Protein AF-A0A7C1BIR5-F1 (afdb_monomer)

Mean predicted aligned error: 20.16 Å

Radius of gyration: 39.96 Å; Cα contacts (8 Å, |Δi|>4): 162; chains: 1; bounding box: 105×39×83 Å

Sequence (289 aa):
MHGIYLLLKMGIRQTKSRKIAKTKAGTKIARSASYLYPHLQDIDREVMCEMGEDMDIGSVCEEVCGDIENIAEEAEQYLEIERKIKEMQALLEKKKSLEKKLKEQEKKTLEEIKERYGLTKEEVERAAQLKMSADDLDIKGKLLAIVEECGAAVTEEYKEVFFKYAEDIHIVHKFEQIPIETLKSIISIETVKQYIMKKEESEKREEIEKTKQHMRTGRLSDKTKYALTYIMRESPSDKEYMRHIKQRFNIATSEANRIRWYLMHKQYVERVQGKLTITKRGIARLSEE

Structure (mmCIF, N/CA/C/O backbone):
data_AF-A0A7C1BIR5-F1
#
_entry.id   AF-A0A7C1BIR5-F1
#
loop_
_atom_site.group_PDB
_atom_site.id
_atom_site.type_symbol
_atom_site.label_atom_id
_atom_site.label_alt_id
_atom_site.label_comp_id
_atom_site.label_asym_id
_atom_site.label_entity_id
_atom_site.label_seq_id
_atom_site.pdbx_PDB_ins_code
_atom_site.Cartn_x
_atom_site.Cartn_y
_atom_site.Cartn_z
_atom_site.occupancy
_atom_site.B_iso_or_equiv
_atom_site.auth_seq_id
_atom_site.auth_comp_id
_atom_site.auth_asym_id
_atom_site.auth_atom_id
_atom_site.pdbx_PDB_model_num
ATOM 1 N N . MET A 1 1 ? 66.261 -16.724 -11.807 1.00 42.62 1 MET A N 1
ATOM 2 C CA . MET A 1 1 ? 66.305 -15.310 -11.350 1.00 42.62 1 MET A CA 1
ATOM 3 C C . MET A 1 1 ? 67.541 -14.502 -11.796 1.00 42.62 1 MET A C 1
ATOM 5 O O . MET A 1 1 ? 67.603 -13.322 -11.488 1.00 42.62 1 MET A O 1
ATOM 9 N N . HIS A 1 2 ? 68.482 -15.040 -12.588 1.00 37.34 2 HIS A N 1
ATOM 10 C CA . HIS A 1 2 ? 69.640 -14.268 -13.088 1.00 37.34 2 HIS A CA 1
ATOM 11 C C . HIS A 1 2 ? 69.344 -13.376 -14.321 1.00 37.34 2 HIS A C 1
ATOM 13 O O . HIS A 1 2 ? 69.950 -12.317 -14.485 1.00 37.34 2 HIS A O 1
ATOM 19 N N . GLY A 1 3 ? 68.373 -13.746 -15.168 1.00 34.66 3 GLY A N 1
ATOM 20 C CA . GLY A 1 3 ? 68.020 -12.984 -16.382 1.00 34.66 3 GLY A CA 1
ATOM 21 C C . GLY A 1 3 ? 67.314 -11.648 -16.112 1.00 34.66 3 GLY A C 1
ATOM 22 O O . GLY A 1 3 ? 67.524 -10.673 -16.832 1.00 34.66 3 GLY A O 1
ATOM 23 N N . ILE A 1 4 ? 66.547 -11.567 -15.020 1.00 40.47 4 ILE A N 1
ATOM 24 C CA . ILE A 1 4 ? 65.792 -10.367 -14.623 1.00 40.47 4 ILE A CA 1
ATOM 25 C C . ILE A 1 4 ? 66.749 -9.230 -14.218 1.00 40.47 4 ILE A C 1
ATOM 27 O O . ILE A 1 4 ? 66.545 -8.079 -14.604 1.00 40.47 4 ILE A O 1
ATOM 31 N N . TYR A 1 5 ? 67.847 -9.550 -13.524 1.00 38.97 5 TYR A N 1
ATOM 32 C CA . TYR A 1 5 ? 68.859 -8.573 -13.110 1.00 38.97 5 TYR A CA 1
ATOM 33 C C . TYR A 1 5 ? 69.675 -8.032 -14.298 1.00 38.97 5 TYR A C 1
ATOM 35 O O . TYR A 1 5 ? 69.946 -6.831 -14.373 1.00 38.97 5 TYR A O 1
ATOM 43 N N . LEU A 1 6 ? 70.008 -8.886 -15.277 1.00 39.81 6 LEU A N 1
ATOM 44 C CA . LEU A 1 6 ? 70.661 -8.476 -16.528 1.00 39.81 6 LEU A CA 1
ATOM 45 C C . LEU A 1 6 ? 69.745 -7.593 -17.387 1.00 39.81 6 LEU A C 1
ATOM 47 O O . LEU A 1 6 ? 70.202 -6.567 -17.890 1.00 39.81 6 LEU A O 1
ATOM 51 N N . LEU A 1 7 ? 68.450 -7.914 -17.481 1.00 43.44 7 LEU A N 1
ATOM 52 C CA . LEU A 1 7 ? 67.463 -7.108 -18.208 1.00 43.44 7 LEU A CA 1
ATOM 53 C C . LEU A 1 7 ? 67.171 -5.763 -17.525 1.00 43.44 7 LEU A C 1
ATOM 55 O O . LEU A 1 7 ? 67.012 -4.762 -18.221 1.00 43.44 7 LEU A O 1
ATOM 59 N N . LEU A 1 8 ? 67.199 -5.683 -16.191 1.00 43.34 8 LEU A N 1
ATOM 60 C CA . LEU A 1 8 ? 67.112 -4.414 -15.453 1.00 43.34 8 LEU A CA 1
ATOM 61 C C . LEU A 1 8 ? 68.396 -3.572 -15.586 1.00 43.34 8 LEU A C 1
ATOM 63 O O . LEU A 1 8 ? 68.307 -2.374 -15.867 1.00 43.34 8 LEU A O 1
ATOM 67 N N . LYS A 1 9 ? 69.598 -4.170 -15.503 1.00 37.69 9 LYS A N 1
ATOM 68 C CA . LYS A 1 9 ? 70.874 -3.465 -15.779 1.00 37.69 9 LYS A CA 1
ATOM 69 C C . LYS A 1 9 ? 70.978 -2.994 -17.234 1.00 37.69 9 LYS A C 1
ATOM 71 O O . LYS A 1 9 ? 71.507 -1.908 -17.491 1.00 37.69 9 LYS A O 1
ATOM 76 N N . MET A 1 10 ? 70.463 -3.771 -18.188 1.00 39.50 10 MET A N 1
ATOM 77 C CA . MET A 1 10 ? 70.397 -3.390 -19.602 1.00 39.50 10 MET A CA 1
ATOM 78 C C . MET A 1 10 ? 69.297 -2.358 -19.877 1.00 39.50 10 MET A C 1
ATOM 80 O O . MET A 1 10 ? 69.528 -1.436 -20.657 1.00 39.50 10 MET A O 1
ATOM 84 N N . GLY A 1 11 ? 68.156 -2.436 -19.189 1.00 40.09 11 GLY A N 1
ATOM 85 C CA . GLY A 1 11 ? 67.066 -1.461 -19.260 1.00 40.09 11 GLY A CA 1
ATOM 86 C C . GLY A 1 11 ? 67.456 -0.086 -18.712 1.00 40.09 11 GLY A C 1
ATOM 87 O O . GLY A 1 11 ? 67.091 0.936 -19.293 1.00 40.09 11 GLY A O 1
ATOM 88 N N . ILE A 1 12 ? 68.292 -0.041 -17.669 1.00 39.69 12 ILE A N 1
ATOM 89 C CA . ILE A 1 12 ? 68.861 1.211 -17.145 1.00 39.69 12 ILE A CA 1
ATOM 90 C C . ILE A 1 12 ? 69.955 1.760 -18.086 1.00 39.69 12 ILE A C 1
ATOM 92 O O . ILE A 1 12 ? 70.058 2.976 -18.262 1.00 39.69 12 ILE A O 1
ATOM 96 N N . ARG A 1 13 ? 70.724 0.899 -18.778 1.00 34.94 13 ARG A N 1
ATOM 97 C CA . ARG A 1 13 ? 71.722 1.328 -19.786 1.00 34.94 13 ARG A CA 1
ATOM 98 C C . ARG A 1 13 ? 71.136 1.687 -21.161 1.00 34.94 13 ARG A C 1
ATOM 100 O O . ARG A 1 13 ? 71.793 2.411 -21.908 1.00 34.94 13 ARG A O 1
ATOM 107 N N . GLN A 1 14 ? 69.916 1.264 -21.501 1.00 36.38 14 GLN A N 1
ATOM 108 C CA . GLN A 1 14 ? 69.258 1.562 -22.785 1.00 36.38 14 GLN A CA 1
ATOM 109 C C . GLN A 1 14 ? 68.172 2.652 -22.721 1.00 36.38 14 GLN A C 1
ATOM 111 O O . GLN A 1 14 ? 67.248 2.693 -23.535 1.00 36.38 14 GLN A O 1
ATOM 116 N N . THR A 1 15 ? 68.352 3.676 -21.889 1.00 38.84 15 THR A N 1
ATOM 117 C CA . THR A 1 15 ? 67.622 4.956 -22.027 1.00 38.84 15 THR A CA 1
ATOM 118 C C . THR A 1 15 ? 68.084 5.798 -23.235 1.00 38.84 15 THR A C 1
ATOM 120 O O . THR A 1 15 ? 68.011 7.026 -23.227 1.00 38.84 15 THR A O 1
ATOM 123 N N . LYS A 1 16 ? 68.510 5.155 -24.333 1.00 35.56 16 LYS A N 1
ATOM 124 C CA . LYS A 1 16 ? 68.786 5.808 -25.626 1.00 35.56 16 LYS A CA 1
ATOM 125 C C . LYS A 1 16 ? 67.802 5.477 -26.746 1.00 35.56 16 LYS A C 1
ATOM 127 O O . LYS A 1 16 ? 67.965 5.994 -27.846 1.00 35.56 16 LYS A O 1
ATOM 132 N N . SER A 1 17 ? 66.712 4.762 -26.471 1.00 37.94 17 SER A N 1
ATOM 133 C CA . SER A 1 17 ? 65.635 4.579 -27.453 1.00 37.94 17 SER A CA 1
ATOM 134 C C . SER A 1 17 ? 64.354 5.288 -27.019 1.00 37.94 17 SER A C 1
ATOM 136 O O . SER A 1 17 ? 63.386 4.676 -26.575 1.00 37.94 17 SER A O 1
ATOM 138 N N . ARG A 1 18 ? 64.320 6.614 -27.240 1.00 38.31 18 ARG A N 1
ATOM 139 C CA . ARG A 1 18 ? 63.159 7.529 -27.086 1.00 38.31 18 ARG A CA 1
ATOM 140 C C . ARG A 1 18 ? 61.868 7.092 -27.819 1.00 38.31 18 ARG A C 1
ATOM 142 O O . ARG A 1 18 ? 60.869 7.805 -27.755 1.00 38.31 18 ARG A O 1
ATOM 149 N N . LYS A 1 19 ? 61.864 5.953 -28.519 1.00 39.91 19 LYS A N 1
ATOM 150 C CA . LYS A 1 19 ? 60.717 5.429 -29.274 1.00 39.91 19 LYS A CA 1
ATOM 151 C C . LYS A 1 19 ? 59.822 4.469 -28.475 1.00 39.91 19 LYS A C 1
ATOM 153 O O . LYS A 1 19 ? 58.628 4.444 -28.746 1.00 39.91 19 LYS A O 1
ATOM 158 N N . ILE A 1 20 ? 60.332 3.753 -27.465 1.00 39.22 20 ILE A N 1
ATOM 159 C CA . ILE A 1 20 ? 59.529 2.752 -26.722 1.00 39.22 20 ILE A CA 1
ATOM 160 C C . ILE A 1 20 ? 58.663 3.412 -25.631 1.00 39.22 20 ILE A C 1
ATOM 162 O O . ILE A 1 20 ? 57.515 3.020 -25.424 1.00 39.22 20 ILE A O 1
ATOM 166 N N . ALA A 1 21 ? 59.143 4.506 -25.029 1.00 39.22 21 ALA A N 1
ATOM 167 C CA . ALA A 1 21 ? 58.448 5.249 -23.970 1.00 39.22 21 ALA A CA 1
ATOM 168 C C . ALA A 1 21 ? 57.129 5.935 -24.399 1.00 39.22 21 ALA A C 1
ATOM 170 O O . ALA A 1 21 ? 56.394 6.427 -23.548 1.00 39.22 21 ALA A O 1
ATOM 171 N N . LYS A 1 22 ? 56.811 5.981 -25.703 1.00 39.06 22 LYS A N 1
ATOM 172 C CA . LYS A 1 22 ? 55.572 6.588 -26.234 1.00 39.06 22 LYS A CA 1
ATOM 173 C C . LYS A 1 22 ? 54.462 5.579 -26.547 1.00 39.06 22 LYS A C 1
ATOM 175 O O . LYS A 1 22 ? 53.387 5.976 -26.987 1.00 39.06 22 LYS A O 1
ATOM 180 N N . THR A 1 23 ? 54.704 4.288 -26.337 1.00 42.62 23 THR A N 1
ATOM 181 C CA . THR A 1 23 ? 53.695 3.239 -26.537 1.00 42.62 23 THR A CA 1
ATOM 182 C C . THR A 1 23 ? 52.987 2.922 -25.220 1.00 42.62 23 THR A C 1
ATOM 184 O O . THR A 1 23 ? 53.613 2.967 -24.160 1.00 42.62 23 THR A O 1
ATOM 187 N N . LYS A 1 24 ? 51.692 2.567 -25.272 1.00 42.94 24 LYS A N 1
ATOM 188 C CA . LYS A 1 24 ? 50.919 2.134 -24.087 1.00 42.94 24 LYS A CA 1
ATOM 189 C C . LYS A 1 24 ? 51.618 0.997 -23.325 1.00 42.94 24 LYS A C 1
ATOM 191 O O . LYS A 1 24 ? 51.569 0.979 -22.100 1.00 42.94 24 LYS A O 1
ATOM 196 N N . ALA A 1 25 ? 52.309 0.104 -24.038 1.00 39.72 25 ALA A N 1
ATOM 197 C CA . ALA A 1 25 ? 53.106 -0.980 -23.465 1.00 39.72 25 ALA A CA 1
ATOM 198 C C . ALA A 1 25 ? 54.306 -0.460 -22.651 1.00 39.72 25 ALA A C 1
ATOM 200 O O . ALA A 1 25 ? 54.483 -0.857 -21.504 1.00 39.72 25 ALA A O 1
ATOM 201 N N . GLY A 1 26 ? 55.065 0.511 -23.175 1.00 37.06 26 GLY A N 1
ATOM 202 C CA . GLY A 1 26 ? 56.177 1.136 -22.447 1.00 37.06 26 GLY A CA 1
ATOM 203 C C . GLY A 1 26 ? 55.741 1.872 -21.174 1.00 37.06 26 GLY A C 1
ATOM 204 O O . GLY A 1 26 ? 56.467 1.880 -20.184 1.00 37.06 26 GLY A O 1
ATOM 205 N N . THR A 1 27 ? 54.530 2.443 -21.161 1.00 48.78 27 THR A N 1
ATOM 206 C CA . THR A 1 27 ? 53.952 3.068 -19.955 1.00 48.78 27 THR A CA 1
ATOM 207 C C . THR A 1 27 ? 53.453 2.035 -18.938 1.00 48.78 27 THR A C 1
ATOM 209 O O . THR A 1 27 ? 53.532 2.289 -17.737 1.00 48.78 27 THR A O 1
ATOM 212 N N . LYS A 1 28 ? 52.962 0.876 -19.404 1.00 43.25 28 LYS A N 1
ATOM 213 C CA . LYS A 1 28 ? 52.534 -0.258 -18.563 1.00 43.25 28 LYS A CA 1
ATOM 214 C C . LYS A 1 28 ? 53.746 -0.889 -17.859 1.00 43.25 28 LYS A C 1
ATOM 216 O O . LYS A 1 28 ? 53.744 -0.996 -16.639 1.00 43.25 28 LYS A O 1
ATOM 221 N N . ILE A 1 29 ? 54.829 -1.138 -18.601 1.00 45.44 29 ILE A N 1
ATOM 222 C CA . ILE A 1 29 ? 56.098 -1.694 -18.093 1.00 45.44 29 ILE A CA 1
ATOM 223 C C . ILE A 1 29 ? 56.758 -0.763 -17.060 1.00 45.44 29 ILE A C 1
ATOM 225 O O . ILE A 1 29 ? 57.207 -1.219 -16.012 1.00 45.44 29 ILE A O 1
ATOM 229 N N . ALA A 1 30 ? 56.770 0.553 -17.304 1.00 46.09 30 ALA A N 1
ATOM 230 C CA . ALA A 1 30 ? 57.351 1.522 -16.370 1.00 46.09 30 ALA A CA 1
ATOM 231 C C . ALA A 1 30 ? 56.588 1.614 -15.033 1.00 46.09 30 ALA A C 1
ATOM 233 O O . ALA A 1 30 ? 57.202 1.823 -13.987 1.00 46.09 30 ALA A O 1
ATOM 234 N N . ARG A 1 31 ? 55.257 1.440 -15.049 1.00 48.16 31 ARG A N 1
ATOM 235 C CA . ARG A 1 31 ? 54.435 1.418 -13.827 1.00 48.16 31 ARG A CA 1
ATOM 236 C C . ARG A 1 31 ? 54.652 0.133 -13.029 1.00 48.16 31 ARG A C 1
ATOM 238 O O . ARG A 1 31 ? 54.848 0.221 -11.820 1.00 48.16 31 ARG A O 1
ATOM 245 N N . SER A 1 32 ? 54.716 -1.020 -13.691 1.00 44.53 32 SER A N 1
ATOM 246 C CA . SER A 1 32 ? 54.988 -2.306 -13.033 1.00 44.53 32 SER A CA 1
ATOM 247 C C . SER A 1 32 ? 56.400 -2.366 -12.431 1.00 44.53 32 SER A C 1
ATOM 249 O O . SER A 1 32 ? 56.571 -2.806 -11.298 1.00 44.53 32 SER A O 1
ATOM 251 N N . ALA A 1 33 ? 57.407 -1.823 -13.125 1.00 46.62 33 ALA A N 1
ATOM 252 C CA . ALA A 1 33 ? 58.782 -1.758 -12.620 1.00 46.62 33 ALA A CA 1
ATOM 253 C C . ALA A 1 33 ? 58.932 -0.874 -11.365 1.00 46.62 33 ALA A C 1
ATOM 255 O O . ALA A 1 33 ? 59.745 -1.176 -10.495 1.00 46.62 33 ALA A O 1
ATOM 256 N N . SER A 1 34 ? 58.129 0.192 -11.238 1.00 48.53 34 SER A N 1
ATOM 257 C CA . SER A 1 34 ? 58.144 1.068 -10.054 1.00 48.53 34 SER A CA 1
ATOM 258 C C . SER A 1 34 ? 57.591 0.405 -8.786 1.00 48.53 34 SER A C 1
ATOM 260 O O . SER A 1 34 ? 57.964 0.798 -7.685 1.00 48.53 34 SER A O 1
ATOM 262 N N . TYR A 1 35 ? 56.744 -0.616 -8.945 1.00 51.66 35 TYR A N 1
ATOM 263 C CA . TYR A 1 35 ? 56.130 -1.360 -7.844 1.00 51.66 35 TYR A CA 1
ATOM 264 C C . TYR A 1 35 ? 57.016 -2.522 -7.359 1.00 51.66 35 TYR A C 1
ATOM 266 O O . TYR A 1 35 ? 57.010 -2.858 -6.182 1.00 51.66 35 TYR A O 1
ATOM 274 N N . LEU A 1 36 ? 57.822 -3.104 -8.255 1.00 45.19 36 LEU A N 1
ATOM 275 C CA . LEU A 1 36 ? 58.690 -4.257 -7.971 1.00 45.19 36 LEU A CA 1
ATOM 276 C C . LEU A 1 36 ? 60.067 -3.879 -7.390 1.00 45.19 36 LEU A C 1
ATOM 278 O O . LEU A 1 36 ? 60.725 -4.712 -6.772 1.00 45.19 36 LEU A O 1
ATOM 282 N N . TYR A 1 37 ? 60.508 -2.629 -7.560 1.00 46.00 37 TYR A N 1
ATOM 283 C CA . TYR A 1 37 ? 61.836 -2.156 -7.140 1.00 46.00 37 TYR A CA 1
ATOM 284 C C . TYR A 1 37 ? 62.152 -2.308 -5.633 1.00 46.00 37 TYR A C 1
ATOM 286 O O . TYR A 1 37 ? 63.287 -2.658 -5.311 1.00 46.00 37 TYR A O 1
ATOM 294 N N . PRO A 1 38 ? 61.201 -2.094 -4.699 1.00 48.53 38 PRO A N 1
ATOM 295 C CA . PRO A 1 38 ? 61.454 -2.275 -3.266 1.00 48.53 38 PRO A CA 1
ATOM 296 C C . PRO A 1 38 ? 61.621 -3.743 -2.850 1.00 48.53 38 PRO A C 1
ATOM 298 O O . PRO A 1 38 ? 62.275 -4.016 -1.853 1.00 48.53 38 PRO A O 1
ATOM 301 N N . HIS A 1 39 ? 61.056 -4.684 -3.613 1.00 46.72 39 HIS A N 1
ATOM 302 C CA . HIS A 1 39 ? 61.058 -6.118 -3.294 1.00 46.72 39 HIS A CA 1
ATOM 303 C C . HIS A 1 39 ? 62.263 -6.876 -3.875 1.00 46.72 39 HIS A C 1
ATOM 305 O O . HIS A 1 39 ? 62.484 -8.036 -3.546 1.00 46.72 39 HIS A O 1
ATOM 311 N N . LEU A 1 40 ? 63.051 -6.228 -4.740 1.00 42.34 40 LEU A N 1
ATOM 312 C CA . LEU A 1 40 ? 64.221 -6.816 -5.405 1.00 42.34 40 LEU A CA 1
ATOM 313 C C . LEU A 1 40 ? 65.542 -6.575 -4.655 1.00 42.34 40 LEU A C 1
ATOM 315 O O . LEU A 1 40 ? 66.545 -7.196 -4.997 1.00 42.34 40 LEU A O 1
ATOM 319 N N . GLN A 1 41 ? 65.565 -5.695 -3.647 1.00 43.03 41 GLN A N 1
ATOM 320 C CA . GLN A 1 41 ? 66.791 -5.352 -2.908 1.00 43.03 41 GLN A CA 1
ATOM 321 C C . GLN A 1 41 ? 67.258 -6.449 -1.936 1.00 43.03 41 GLN A C 1
ATOM 323 O O . GLN A 1 41 ? 68.443 -6.501 -1.617 1.00 43.03 41 GLN A O 1
ATOM 328 N N . ASP A 1 42 ? 66.372 -7.357 -1.522 1.00 41.72 42 ASP A N 1
ATOM 329 C CA . ASP A 1 42 ? 66.703 -8.422 -0.562 1.00 41.72 42 ASP A CA 1
ATOM 330 C C . ASP A 1 42 ? 67.308 -9.677 -1.221 1.00 41.72 42 ASP A C 1
ATOM 332 O O . ASP A 1 42 ? 67.915 -10.506 -0.548 1.00 41.72 42 ASP A O 1
ATOM 336 N N . ILE A 1 43 ? 67.210 -9.796 -2.549 1.00 41.31 43 ILE A N 1
ATOM 337 C CA . ILE A 1 43 ? 67.681 -10.963 -3.321 1.00 41.31 43 ILE A CA 1
ATOM 338 C C . ILE A 1 43 ? 69.172 -10.828 -3.707 1.00 41.31 43 ILE A C 1
ATOM 340 O O . ILE A 1 43 ? 69.831 -11.811 -4.043 1.00 41.31 43 ILE A O 1
ATOM 344 N N . ASP A 1 44 ? 69.744 -9.623 -3.584 1.00 36.09 44 ASP A N 1
ATOM 345 C CA . ASP A 1 44 ? 71.109 -9.264 -4.014 1.00 36.09 44 ASP A CA 1
ATOM 346 C C . ASP A 1 44 ? 72.236 -9.978 -3.225 1.00 36.09 44 ASP A C 1
ATOM 348 O O . ASP A 1 44 ? 73.407 -9.861 -3.588 1.00 36.09 44 ASP A O 1
ATOM 352 N N . ARG A 1 45 ? 71.927 -10.720 -2.147 1.00 38.25 45 ARG A N 1
ATOM 353 C CA . ARG A 1 45 ? 72.947 -11.367 -1.293 1.00 38.25 45 ARG A CA 1
ATOM 354 C C . ARG A 1 45 ? 73.098 -12.878 -1.433 1.00 38.25 45 ARG A C 1
ATOM 356 O O . ARG A 1 45 ? 74.191 -13.363 -1.164 1.00 38.25 45 ARG A O 1
ATOM 363 N N . GLU A 1 46 ? 72.073 -13.620 -1.841 1.00 37.62 46 GLU A N 1
ATOM 364 C CA . GLU A 1 46 ? 72.141 -15.095 -1.809 1.00 37.62 46 GLU A CA 1
ATOM 365 C C . GLU A 1 46 ? 72.657 -15.730 -3.105 1.00 37.62 46 GLU A C 1
ATOM 367 O O . GLU A 1 46 ? 73.148 -16.853 -3.093 1.00 37.62 46 GLU A O 1
ATOM 372 N N . VAL A 1 47 ? 72.602 -15.019 -4.231 1.00 38.38 47 VAL A N 1
ATOM 373 C CA . VAL A 1 47 ? 72.668 -15.662 -5.555 1.00 38.38 47 VAL A CA 1
ATOM 374 C C . VAL A 1 47 ? 74.061 -15.585 -6.221 1.00 38.38 47 VAL A C 1
ATOM 376 O O . VAL A 1 47 ? 74.302 -16.221 -7.240 1.00 38.38 47 VAL A O 1
ATOM 379 N N . MET A 1 48 ? 75.028 -14.876 -5.626 1.00 35.44 48 MET A N 1
ATOM 380 C CA . MET A 1 48 ? 76.390 -14.710 -6.178 1.00 35.44 48 MET A CA 1
ATOM 381 C C . MET A 1 48 ? 77.349 -15.895 -5.923 1.00 35.44 48 MET A C 1
ATOM 383 O O . MET A 1 48 ? 78.502 -15.827 -6.347 1.00 35.44 48 MET A O 1
ATOM 387 N N . CYS A 1 49 ? 76.919 -16.967 -5.247 1.00 37.41 49 CYS A N 1
ATOM 388 C CA . CYS A 1 49 ? 77.803 -18.088 -4.884 1.00 37.41 49 CYS A CA 1
ATOM 389 C C . CYS A 1 49 ? 77.746 -19.305 -5.818 1.00 37.41 49 CYS A C 1
ATOM 391 O O . CYS A 1 49 ? 78.644 -20.140 -5.761 1.00 37.41 49 CYS A O 1
ATOM 393 N N . GLU A 1 50 ? 76.752 -19.418 -6.695 1.00 41.78 50 GLU A N 1
ATOM 394 C CA . GLU A 1 50 ? 76.597 -20.595 -7.550 1.00 41.78 50 GLU A CA 1
ATOM 395 C C . GLU A 1 50 ? 76.230 -20.150 -8.958 1.00 41.78 50 GLU A C 1
ATOM 397 O O . GLU A 1 50 ? 75.101 -19.734 -9.180 1.00 41.78 50 GLU A O 1
ATOM 402 N N . MET A 1 51 ? 77.176 -20.208 -9.899 1.00 39.69 51 MET A N 1
ATOM 403 C CA . MET A 1 51 ? 76.903 -20.600 -11.288 1.00 39.69 51 MET A CA 1
ATOM 404 C C . MET A 1 51 ? 78.197 -20.644 -12.110 1.00 39.69 51 MET A C 1
ATOM 406 O O . MET A 1 51 ? 78.806 -19.619 -12.416 1.00 39.69 51 MET A O 1
ATOM 410 N N . GLY A 1 52 ? 78.583 -21.874 -12.457 1.00 34.28 52 GLY A N 1
ATOM 411 C CA . GLY A 1 52 ? 79.388 -22.193 -13.630 1.00 34.28 52 GLY A CA 1
ATOM 412 C C . GLY A 1 52 ? 78.541 -22.140 -14.907 1.00 34.28 52 GLY A C 1
ATOM 413 O O . GLY A 1 52 ? 77.319 -22.009 -14.859 1.00 34.28 52 GLY A O 1
ATOM 414 N N . GLU A 1 53 ? 79.247 -22.175 -16.027 1.00 44.84 53 GLU A N 1
ATOM 415 C CA . GLU A 1 53 ? 78.812 -21.857 -17.387 1.00 44.84 53 GLU A CA 1
ATOM 416 C C . GLU A 1 53 ? 77.759 -22.830 -17.966 1.00 44.84 53 GLU A C 1
ATOM 418 O O . GLU A 1 53 ? 77.624 -23.962 -17.511 1.00 44.84 53 GLU A O 1
ATOM 423 N N . ASP A 1 54 ? 77.053 -22.345 -18.996 1.00 43.88 54 ASP A N 1
ATOM 424 C CA . ASP A 1 54 ? 76.073 -23.019 -19.869 1.00 43.88 54 ASP A CA 1
ATOM 425 C C . ASP A 1 54 ? 74.606 -23.095 -19.392 1.00 43.88 54 ASP A C 1
ATOM 427 O O . ASP A 1 54 ? 74.114 -24.110 -18.905 1.00 43.88 54 ASP A O 1
ATOM 431 N N . MET A 1 55 ? 73.841 -22.027 -19.662 1.00 43.12 55 MET A N 1
ATOM 432 C CA . MET A 1 55 ? 72.379 -22.109 -19.801 1.00 43.12 55 MET A CA 1
ATOM 433 C C . MET A 1 55 ? 71.901 -21.349 -21.042 1.00 43.12 55 MET A C 1
ATOM 435 O O . MET A 1 55 ? 72.264 -20.192 -21.258 1.00 43.12 55 MET A O 1
ATOM 439 N N . ASP A 1 56 ? 71.071 -22.023 -21.840 1.00 44.56 56 ASP A N 1
ATOM 440 C CA . ASP A 1 56 ? 70.475 -21.522 -23.077 1.00 44.56 56 ASP A CA 1
ATOM 441 C C . ASP A 1 56 ? 69.431 -20.432 -22.771 1.00 44.56 56 ASP A C 1
ATOM 443 O O . ASP A 1 56 ? 68.431 -20.651 -22.087 1.00 44.56 56 ASP A O 1
ATOM 447 N N . ILE A 1 57 ? 69.702 -19.215 -23.237 1.00 42.34 57 ILE A N 1
ATOM 448 C CA . ILE A 1 57 ? 69.023 -17.981 -22.811 1.00 42.34 57 ILE A CA 1
ATOM 449 C C . ILE A 1 57 ? 67.607 -17.875 -23.417 1.00 42.34 57 ILE A C 1
ATOM 451 O O . ILE A 1 57 ? 66.763 -17.147 -22.892 1.00 42.34 57 ILE A O 1
ATOM 455 N N . GLY A 1 58 ? 67.334 -18.606 -24.505 1.00 39.69 58 GLY A N 1
ATOM 456 C CA . GLY A 1 58 ? 66.089 -18.525 -25.276 1.00 39.69 58 GLY A CA 1
ATOM 457 C C . GLY A 1 58 ? 64.855 -19.106 -24.577 1.00 39.69 58 GLY A C 1
ATOM 458 O O . GLY A 1 58 ? 63.835 -18.424 -24.512 1.00 39.69 58 GLY A O 1
ATOM 459 N N . SER A 1 59 ? 64.936 -20.316 -24.009 1.00 42.06 59 SER A N 1
ATOM 460 C CA . SER A 1 59 ? 63.772 -20.959 -23.362 1.00 42.06 59 SER A CA 1
ATOM 461 C C . SER A 1 59 ? 63.414 -20.312 -22.022 1.00 42.06 59 SER A C 1
ATOM 463 O O . SER A 1 59 ? 62.240 -20.150 -21.698 1.00 42.06 59 SER A O 1
ATOM 465 N N . VAL A 1 60 ? 64.424 -19.828 -21.293 1.00 41.53 60 VAL A N 1
ATOM 466 C CA . VAL A 1 60 ? 64.251 -19.091 -20.033 1.00 41.53 60 VAL A CA 1
ATOM 467 C C . VAL A 1 60 ? 63.521 -17.759 -20.259 1.00 41.53 60 VAL A C 1
ATOM 469 O O . VAL A 1 60 ? 62.867 -17.254 -19.353 1.00 41.53 60 VAL A O 1
ATOM 472 N N . CYS A 1 61 ? 63.602 -17.169 -21.457 1.00 41.81 61 CYS A N 1
ATOM 473 C CA . CYS A 1 61 ? 62.907 -15.916 -21.755 1.00 41.81 61 CYS A CA 1
ATOM 474 C C . CYS A 1 61 ? 61.400 -16.098 -21.991 1.00 41.81 61 CYS A C 1
ATOM 476 O O . CYS A 1 61 ? 60.645 -15.201 -21.625 1.00 41.81 61 CYS A O 1
ATOM 478 N N . GLU A 1 62 ? 60.949 -17.218 -22.565 1.00 44.78 62 GLU A N 1
ATOM 479 C CA . GLU A 1 62 ? 59.521 -17.459 -22.841 1.00 44.78 62 GLU A CA 1
ATOM 480 C C . GLU A 1 62 ? 58.735 -17.840 -21.579 1.00 44.78 62 GLU A C 1
ATOM 482 O O . GLU A 1 62 ? 57.678 -17.258 -21.336 1.00 44.78 62 GLU A O 1
ATOM 487 N N . GLU A 1 63 ? 59.276 -18.717 -20.724 1.00 47.47 63 GLU A N 1
ATOM 488 C CA . GLU A 1 63 ? 58.657 -19.052 -19.427 1.00 47.47 63 GLU A CA 1
ATOM 489 C C . GLU A 1 63 ? 58.565 -17.822 -18.510 1.00 47.47 63 GLU A C 1
ATOM 491 O O . GLU A 1 63 ? 57.505 -17.524 -17.963 1.00 47.47 63 GLU A O 1
ATOM 496 N N . VAL A 1 64 ? 59.636 -17.023 -18.426 1.00 47.16 64 VAL A N 1
ATOM 497 C CA . VAL A 1 64 ? 59.650 -15.800 -17.606 1.00 47.16 64 VAL A CA 1
ATOM 498 C C . VAL A 1 64 ? 58.703 -14.727 -18.157 1.00 47.16 64 VAL A C 1
ATOM 500 O O . VAL A 1 64 ? 58.144 -13.955 -17.379 1.00 47.16 64 VAL A O 1
ATOM 503 N N . CYS A 1 65 ? 58.486 -14.657 -19.476 1.00 48.12 65 CYS A N 1
ATOM 504 C CA . CYS A 1 65 ? 57.481 -13.754 -20.046 1.00 48.12 65 CYS A CA 1
ATOM 505 C C . CYS A 1 65 ? 56.052 -14.194 -19.695 1.00 48.12 65 CYS A C 1
ATOM 507 O O . CYS A 1 65 ? 55.248 -13.337 -19.329 1.00 48.12 65 CYS A O 1
ATOM 509 N N . GLY A 1 66 ? 55.757 -15.498 -19.737 1.00 54.28 66 GLY A N 1
ATOM 510 C CA . GLY A 1 66 ? 54.454 -16.042 -19.337 1.00 54.28 66 GLY A CA 1
ATOM 511 C C . GLY A 1 66 ? 54.135 -15.805 -17.857 1.00 54.28 66 GLY A C 1
ATOM 512 O O . GLY A 1 66 ? 53.034 -15.371 -17.523 1.00 54.28 66 GLY A O 1
ATOM 513 N N . ASP A 1 67 ? 55.117 -15.980 -16.971 1.00 54.41 67 ASP A N 1
ATOM 514 C CA . ASP A 1 67 ? 54.954 -15.709 -15.537 1.00 54.41 67 ASP A CA 1
ATOM 515 C C . ASP A 1 67 ? 54.695 -14.220 -15.246 1.00 54.41 67 ASP A C 1
ATOM 517 O O . ASP A 1 67 ? 53.888 -13.877 -14.381 1.00 54.41 67 ASP A O 1
ATOM 521 N N . ILE A 1 68 ? 55.330 -13.309 -15.993 1.00 53.09 68 ILE A N 1
ATOM 522 C CA . ILE A 1 68 ? 55.108 -11.859 -15.860 1.00 53.09 68 ILE A CA 1
ATOM 523 C C . ILE A 1 68 ? 53.707 -11.458 -16.342 1.00 53.09 68 ILE A C 1
ATOM 525 O O . ILE A 1 68 ? 53.086 -10.579 -15.736 1.00 53.09 68 ILE A O 1
ATOM 529 N N . GLU A 1 69 ? 53.205 -12.072 -17.414 1.00 58.34 69 GLU A N 1
ATOM 530 C CA . GLU A 1 69 ? 51.844 -11.833 -17.907 1.00 58.34 69 GLU A CA 1
ATOM 531 C C . GLU A 1 69 ? 50.795 -12.343 -16.911 1.00 58.34 69 GLU A C 1
ATOM 533 O O . GLU A 1 69 ? 49.886 -11.588 -16.563 1.00 58.34 69 GLU A O 1
ATOM 538 N N . ASN A 1 70 ? 50.989 -13.537 -16.342 1.00 66.25 70 ASN A N 1
ATOM 539 C CA . ASN A 1 70 ? 50.118 -14.086 -15.298 1.00 66.25 70 ASN A CA 1
ATOM 540 C C . ASN A 1 70 ? 50.090 -13.201 -14.039 1.00 66.25 70 ASN A C 1
ATOM 542 O O . ASN A 1 70 ? 49.017 -12.859 -13.546 1.00 66.25 70 ASN A O 1
ATOM 546 N N . ILE A 1 71 ? 51.250 -12.739 -13.556 1.00 64.81 71 ILE A N 1
ATOM 547 C CA . ILE A 1 71 ? 51.330 -11.827 -12.399 1.00 64.81 71 ILE A CA 1
ATOM 548 C C . ILE A 1 71 ? 50.642 -10.485 -12.699 1.00 64.81 71 ILE A C 1
ATOM 550 O O . ILE A 1 71 ? 50.024 -9.883 -11.817 1.00 64.81 71 ILE A O 1
ATOM 554 N N . ALA A 1 72 ? 50.735 -9.986 -13.935 1.00 60.88 72 ALA A N 1
ATOM 555 C CA . ALA A 1 72 ? 50.065 -8.753 -14.336 1.00 60.88 72 ALA A CA 1
ATOM 556 C C . ALA A 1 72 ? 48.537 -8.916 -14.404 1.00 60.88 72 ALA A C 1
ATOM 558 O O . ALA A 1 72 ? 47.818 -7.998 -13.999 1.00 60.88 72 ALA A O 1
ATOM 559 N N . GLU A 1 73 ? 48.043 -10.061 -14.876 1.00 69.44 73 GLU A N 1
ATOM 560 C CA . GLU A 1 73 ? 46.615 -10.390 -14.864 1.00 69.44 73 GLU A CA 1
ATOM 561 C C . GLU A 1 73 ? 46.084 -10.553 -13.437 1.00 69.44 73 GLU A C 1
ATOM 563 O O . GLU A 1 73 ? 45.056 -9.965 -13.094 1.00 69.44 73 GLU A O 1
ATOM 568 N N . GLU A 1 74 ? 46.811 -11.257 -12.567 1.00 68.31 74 GLU A N 1
ATOM 569 C CA . GLU A 1 74 ? 46.467 -11.379 -11.148 1.00 68.31 74 GLU A CA 1
ATOM 570 C C . GLU A 1 74 ? 46.435 -10.006 -10.461 1.00 68.31 74 GLU A C 1
ATOM 572 O O . GLU A 1 74 ? 45.478 -9.680 -9.757 1.00 68.31 74 GLU A O 1
ATOM 577 N N . ALA A 1 75 ? 47.424 -9.143 -10.710 1.00 68.62 75 ALA A N 1
ATOM 578 C CA . ALA A 1 75 ? 47.455 -7.789 -10.158 1.00 68.62 75 ALA A CA 1
ATOM 579 C C . ALA A 1 75 ? 46.279 -6.917 -10.642 1.00 68.62 75 ALA A C 1
ATOM 581 O O . ALA A 1 75 ? 45.733 -6.128 -9.865 1.00 68.62 75 ALA A O 1
ATOM 582 N N . GLU A 1 76 ? 45.854 -7.054 -11.904 1.00 71.69 76 GLU A N 1
ATOM 583 C CA . GLU A 1 76 ? 44.650 -6.384 -12.413 1.00 71.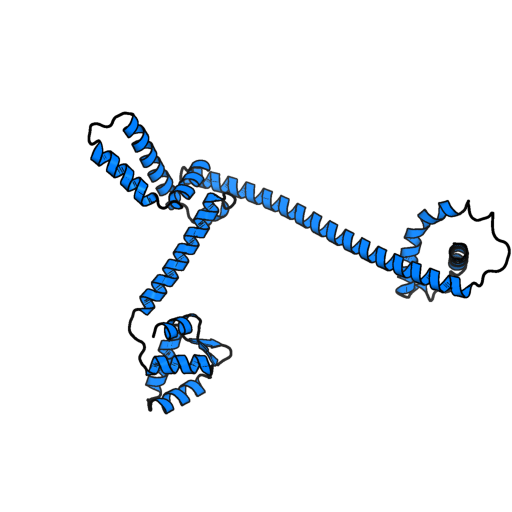69 76 GLU A CA 1
ATOM 584 C C . GLU A 1 76 ? 43.378 -6.900 -11.715 1.00 71.69 76 GLU A C 1
ATOM 586 O O . GLU A 1 76 ? 42.531 -6.087 -11.324 1.00 71.69 76 GLU A O 1
ATOM 591 N N . GLN A 1 77 ? 43.275 -8.209 -11.458 1.00 74.25 77 GLN A N 1
ATOM 592 C CA . GLN A 1 77 ? 42.167 -8.798 -10.695 1.00 74.25 77 GLN A CA 1
ATOM 593 C C . GLN A 1 77 ? 42.133 -8.295 -9.242 1.00 74.25 77 GLN A C 1
ATOM 595 O O . GLN A 1 77 ? 41.070 -7.902 -8.752 1.00 74.25 77 GLN A O 1
ATOM 600 N N . TYR A 1 78 ? 43.282 -8.222 -8.560 1.00 73.44 78 TYR A N 1
ATOM 601 C CA . TYR A 1 78 ? 43.373 -7.668 -7.202 1.00 73.44 78 TYR A CA 1
ATOM 602 C C . TYR A 1 78 ? 42.939 -6.198 -7.146 1.00 73.44 78 TYR A C 1
ATOM 604 O O . TYR A 1 78 ? 42.169 -5.812 -6.263 1.00 73.44 78 TYR A O 1
ATOM 612 N N . LEU A 1 79 ? 43.351 -5.379 -8.119 1.00 77.56 79 LEU A N 1
ATOM 613 C CA . LEU A 1 79 ? 42.929 -3.977 -8.211 1.00 77.56 79 LEU A CA 1
ATOM 614 C C . LEU A 1 79 ? 41.420 -3.829 -8.454 1.00 77.56 79 LEU A C 1
ATOM 616 O O . LEU A 1 79 ? 40.799 -2.889 -7.948 1.00 77.56 79 LEU A O 1
ATOM 620 N N . GLU A 1 80 ? 40.809 -4.732 -9.221 1.00 80.19 80 GLU A N 1
ATOM 621 C CA . GLU A 1 80 ? 39.359 -4.740 -9.423 1.00 80.19 80 GLU A CA 1
ATOM 622 C C . GLU A 1 80 ? 38.610 -5.128 -8.139 1.00 80.19 80 GLU A C 1
ATOM 624 O O . GLU A 1 80 ? 37.609 -4.494 -7.787 1.00 80.19 80 GLU A O 1
ATOM 629 N N . ILE A 1 81 ? 39.121 -6.113 -7.397 1.00 82.06 81 ILE A N 1
ATOM 630 C CA . ILE A 1 81 ? 38.582 -6.511 -6.091 1.00 82.06 81 ILE A CA 1
ATOM 631 C C . ILE A 1 81 ? 38.676 -5.348 -5.094 1.00 82.06 81 ILE A C 1
ATOM 633 O O . ILE A 1 81 ? 37.681 -5.025 -4.444 1.00 82.06 81 ILE A O 1
ATOM 637 N N . GLU A 1 82 ? 39.810 -4.648 -5.014 1.00 81.50 82 GLU A N 1
ATOM 638 C CA . GLU A 1 82 ? 39.957 -3.471 -4.149 1.00 81.50 82 GLU A CA 1
ATOM 639 C C . GLU A 1 82 ? 38.965 -2.352 -4.491 1.00 81.50 82 GLU A C 1
ATOM 641 O O . GLU A 1 82 ? 38.413 -1.707 -3.593 1.00 81.50 82 GLU A O 1
ATOM 646 N N . ARG A 1 83 ? 38.708 -2.112 -5.785 1.00 84.75 83 ARG A N 1
ATOM 647 C CA . ARG A 1 83 ? 37.693 -1.141 -6.225 1.00 84.75 83 ARG A CA 1
ATOM 648 C C . ARG A 1 83 ? 36.298 -1.556 -5.772 1.00 84.75 83 ARG A C 1
ATOM 650 O O . ARG A 1 83 ? 35.601 -0.736 -5.178 1.00 84.75 83 ARG A O 1
ATOM 657 N N . LYS A 1 84 ? 35.924 -2.825 -5.966 1.00 87.25 84 LYS A N 1
ATOM 658 C CA . LYS A 1 84 ? 34.633 -3.368 -5.509 1.00 87.25 84 LYS A CA 1
ATOM 659 C C . LYS A 1 84 ? 34.482 -3.271 -3.991 1.00 87.25 84 LYS A C 1
ATOM 661 O O . LYS A 1 84 ? 33.415 -2.905 -3.506 1.00 87.25 84 LYS A O 1
ATOM 666 N N . ILE A 1 85 ? 35.546 -3.525 -3.227 1.00 89.19 85 ILE A N 1
ATOM 667 C CA . ILE A 1 85 ? 35.539 -3.366 -1.765 1.00 89.19 85 ILE A CA 1
ATOM 668 C C . ILE A 1 85 ? 35.297 -1.902 -1.379 1.00 89.19 85 ILE A C 1
ATOM 670 O O . ILE A 1 85 ? 34.442 -1.635 -0.534 1.00 89.19 85 ILE A O 1
ATOM 674 N N . LYS A 1 86 ? 35.988 -0.946 -2.014 1.00 86.38 86 LYS A N 1
ATOM 675 C CA . LYS A 1 86 ? 35.777 0.493 -1.768 1.00 86.38 86 LYS A CA 1
ATOM 676 C C . LYS A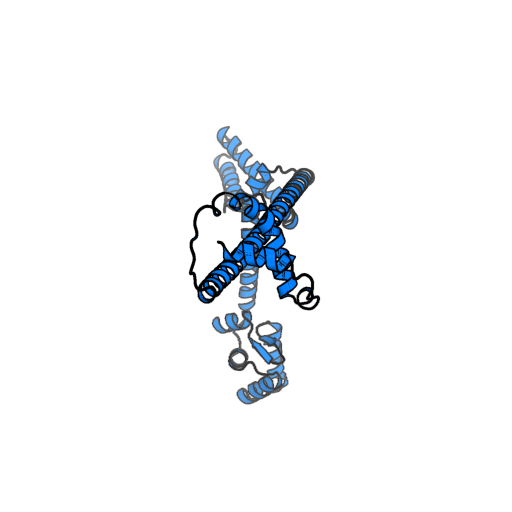 1 86 ? 34.356 0.936 -2.119 1.00 86.38 86 LYS A C 1
ATOM 678 O O . LYS A 1 86 ? 33.747 1.694 -1.365 1.00 86.38 86 LYS A O 1
ATOM 683 N N . GLU A 1 87 ? 33.797 0.438 -3.219 1.00 88.31 87 GLU A N 1
ATOM 684 C CA . GLU A 1 87 ? 32.402 0.693 -3.591 1.00 88.31 87 GLU A CA 1
ATOM 685 C C . GLU A 1 87 ? 31.424 0.122 -2.558 1.00 88.31 87 GLU A C 1
ATOM 687 O O . GLU A 1 87 ? 30.518 0.830 -2.116 1.00 88.31 87 GLU A O 1
ATOM 692 N N . MET A 1 88 ? 31.636 -1.116 -2.097 1.00 85.75 88 MET A N 1
ATOM 693 C CA . MET A 1 88 ? 30.826 -1.709 -1.029 1.00 85.75 88 MET A CA 1
ATOM 694 C C . MET A 1 88 ? 30.919 -0.912 0.276 1.00 85.75 88 MET A C 1
ATOM 696 O O . MET A 1 88 ? 29.897 -0.675 0.919 1.00 85.75 88 MET A O 1
ATOM 700 N N . GLN A 1 89 ? 32.111 -0.450 0.660 1.00 88.06 89 GLN A N 1
ATOM 701 C CA . GLN A 1 89 ? 32.296 0.395 1.844 1.00 88.06 89 GLN A CA 1
ATOM 702 C C . GLN A 1 89 ? 31.531 1.718 1.716 1.00 88.06 89 GLN A C 1
ATOM 704 O O . GLN A 1 89 ? 30.781 2.080 2.624 1.00 88.06 89 GLN A O 1
ATOM 709 N N . ALA A 1 90 ? 31.620 2.391 0.566 1.00 86.75 90 ALA A N 1
ATOM 710 C CA . ALA A 1 90 ? 30.870 3.619 0.306 1.00 86.75 90 ALA A CA 1
ATOM 711 C C . ALA A 1 90 ? 29.345 3.392 0.337 1.00 86.75 90 ALA A C 1
ATOM 713 O O . ALA A 1 90 ? 28.592 4.236 0.830 1.00 86.75 90 ALA A O 1
ATOM 714 N N . LEU A 1 91 ? 28.865 2.246 -0.160 1.00 86.38 91 LEU A N 1
ATOM 715 C CA . LEU A 1 91 ? 27.453 1.863 -0.067 1.00 86.38 91 LEU A CA 1
ATOM 716 C C . LEU A 1 91 ? 27.021 1.609 1.384 1.00 86.38 91 LEU A C 1
ATOM 718 O O . LEU A 1 91 ? 25.935 2.041 1.775 1.00 86.38 91 LEU A O 1
ATOM 722 N N . LEU A 1 92 ? 27.862 0.970 2.200 1.00 86.44 92 LEU A N 1
ATOM 723 C CA . LEU A 1 92 ? 27.593 0.744 3.623 1.00 86.44 92 LEU A CA 1
ATOM 724 C C . LEU A 1 92 ? 27.536 2.057 4.415 1.00 86.44 92 LEU A C 1
ATOM 726 O O . LEU A 1 92 ? 26.651 2.227 5.255 1.00 86.44 92 LEU A O 1
ATOM 730 N N . GLU A 1 93 ? 28.431 3.005 4.140 1.00 89.62 93 GLU A N 1
ATOM 731 C CA . GLU A 1 93 ? 28.394 4.336 4.757 1.00 89.62 93 GLU A CA 1
ATOM 732 C C . GLU A 1 93 ? 27.140 5.114 4.357 1.00 89.62 93 GLU A C 1
ATOM 734 O O . GLU A 1 93 ? 26.448 5.668 5.218 1.00 89.62 93 GLU A O 1
ATOM 739 N N . LYS A 1 94 ? 26.781 5.088 3.066 1.00 87.00 94 LYS A N 1
ATOM 740 C CA . LYS A 1 94 ? 25.523 5.669 2.582 1.00 87.00 94 LYS A CA 1
ATOM 741 C C . LYS A 1 94 ? 24.323 5.037 3.279 1.00 87.00 94 LYS A C 1
ATOM 743 O O . LYS A 1 94 ? 23.475 5.777 3.776 1.00 87.00 94 LYS A O 1
ATOM 748 N N . LYS A 1 95 ? 24.277 3.706 3.400 1.00 86.31 95 LYS A N 1
ATOM 749 C CA . LYS A 1 95 ? 23.215 2.988 4.121 1.00 86.31 95 LYS A CA 1
ATOM 750 C C . LYS A 1 95 ? 23.102 3.464 5.572 1.00 86.31 95 LYS A C 1
ATOM 752 O O . LYS A 1 95 ? 22.023 3.882 5.978 1.00 86.31 95 LYS A O 1
ATOM 757 N N . LYS A 1 96 ? 24.212 3.514 6.319 1.00 89.19 96 LYS A N 1
ATOM 758 C CA . LYS A 1 96 ? 24.234 4.026 7.705 1.00 89.19 96 LYS A CA 1
ATOM 759 C C . LYS A 1 96 ? 23.733 5.470 7.800 1.00 89.19 96 LYS A C 1
ATOM 761 O O . LYS A 1 96 ? 23.012 5.817 8.733 1.00 89.19 96 LYS A O 1
ATOM 766 N N . SER A 1 97 ? 24.109 6.326 6.847 1.00 87.38 97 SER A N 1
ATOM 767 C CA . SER A 1 97 ? 23.657 7.723 6.818 1.00 87.38 97 SER A CA 1
ATOM 768 C C . SER A 1 97 ? 22.147 7.846 6.573 1.00 87.38 97 SER A C 1
ATOM 770 O O . SER A 1 97 ? 21.487 8.666 7.210 1.00 87.38 97 SER A O 1
ATOM 772 N N . LEU A 1 98 ? 21.590 7.003 5.698 1.00 85.62 98 LEU A N 1
ATOM 773 C CA . LEU A 1 98 ? 20.158 6.959 5.407 1.00 85.62 98 LEU A CA 1
ATOM 774 C C . LEU A 1 98 ? 19.368 6.413 6.597 1.00 85.62 98 LEU A C 1
ATOM 776 O O . LEU A 1 98 ? 18.349 6.991 6.953 1.00 85.62 98 LEU A O 1
ATOM 780 N N . GLU A 1 99 ? 19.868 5.372 7.266 1.00 84.75 99 GLU A N 1
ATOM 781 C CA . GLU A 1 99 ? 19.255 4.829 8.485 1.00 84.75 99 GLU A CA 1
ATOM 782 C C . GLU A 1 99 ? 19.182 5.871 9.609 1.00 84.75 99 GLU A C 1
ATOM 784 O O . GLU A 1 99 ? 18.174 5.951 10.308 1.00 84.75 99 GLU A O 1
ATOM 789 N N . LYS A 1 100 ? 20.218 6.708 9.773 1.00 87.00 100 LYS A N 1
ATOM 790 C CA . LYS A 1 100 ? 20.187 7.820 10.739 1.00 87.00 100 LYS A CA 1
ATOM 791 C C . LYS A 1 100 ? 19.105 8.843 10.396 1.00 87.00 100 LYS A C 1
ATOM 793 O O . LYS A 1 100 ? 18.296 9.168 11.259 1.00 87.00 100 LYS A O 1
ATOM 798 N N . LYS A 1 101 ? 19.054 9.294 9.139 1.00 85.94 101 LYS A N 1
ATOM 799 C CA . LYS A 1 101 ? 18.028 10.241 8.669 1.00 85.94 101 LYS A CA 1
ATOM 800 C C . LYS A 1 101 ? 16.617 9.680 8.836 1.00 85.94 101 LYS A C 1
ATOM 802 O O . LYS A 1 101 ? 15.720 10.406 9.246 1.00 85.94 101 LYS A O 1
ATOM 807 N N . LEU A 1 102 ? 16.439 8.388 8.566 1.00 84.56 102 LEU A N 1
ATOM 808 C CA . LEU A 1 102 ? 15.156 7.707 8.713 1.00 84.56 102 LEU A CA 1
ATOM 809 C C . LEU A 1 102 ? 14.715 7.660 10.181 1.00 84.56 102 LEU A C 1
ATOM 811 O O . LEU A 1 102 ? 13.573 7.988 10.473 1.00 84.56 102 LEU A O 1
ATOM 815 N N . LYS A 1 103 ? 15.627 7.361 11.115 1.00 85.19 103 LYS A N 1
ATOM 816 C CA . LYS A 1 103 ? 15.336 7.409 12.560 1.00 85.19 103 LYS A CA 1
ATOM 817 C C . LYS A 1 103 ? 15.002 8.817 13.056 1.00 85.19 103 LYS A C 1
ATOM 819 O O . LYS A 1 103 ? 14.154 8.972 13.927 1.00 85.19 103 LYS A O 1
ATOM 824 N N . GLU A 1 104 ? 15.678 9.843 12.546 1.00 87.75 104 GLU A N 1
ATOM 825 C CA . GLU A 1 104 ? 15.372 11.238 12.891 1.00 87.75 104 GLU A CA 1
ATOM 826 C C . GLU A 1 104 ? 14.000 11.664 12.367 1.00 87.75 104 GLU A C 1
ATOM 828 O O . GLU A 1 104 ? 13.242 12.314 13.084 1.00 87.75 104 GLU A O 1
ATOM 833 N N . GLN A 1 105 ? 13.664 11.272 11.138 1.00 86.56 105 GLN A N 1
ATOM 834 C CA . GLN A 1 105 ? 12.351 11.525 10.556 1.00 86.56 105 GLN A CA 1
ATOM 835 C C . GLN A 1 105 ? 11.247 10.775 11.311 1.00 86.56 105 GLN A C 1
ATOM 837 O O . GLN A 1 105 ? 10.236 11.388 11.637 1.00 86.56 105 GLN A O 1
ATOM 842 N N . GLU A 1 106 ? 11.461 9.499 11.651 1.00 87.12 106 GLU A N 1
ATOM 843 C CA . GLU A 1 106 ? 10.528 8.697 12.456 1.00 87.12 106 GLU A CA 1
ATOM 844 C C . GLU A 1 106 ? 10.221 9.395 13.783 1.00 87.12 106 GLU A C 1
ATOM 846 O O . GLU A 1 106 ? 9.057 9.559 14.134 1.00 87.12 106 GLU A O 1
ATOM 851 N N . LYS A 1 107 ? 11.252 9.864 14.501 1.00 88.62 107 LYS A N 1
ATOM 852 C CA . LYS A 1 107 ? 11.068 10.582 15.771 1.00 88.62 107 LYS A CA 1
ATOM 853 C C . LYS A 1 107 ? 10.217 11.836 15.609 1.00 88.62 107 LYS A C 1
ATOM 855 O O . LYS A 1 107 ? 9.272 12.010 16.368 1.00 88.62 107 LYS A O 1
ATOM 860 N N . LYS A 1 108 ? 10.509 12.660 14.599 1.00 91.00 108 LYS A N 1
ATOM 861 C CA . LYS A 1 108 ? 9.724 13.870 14.312 1.00 91.00 108 LYS A CA 1
ATOM 862 C C . LYS A 1 108 ? 8.272 13.539 13.986 1.00 91.00 108 LYS A C 1
ATOM 864 O O . LYS A 1 108 ? 7.371 14.167 14.522 1.00 91.00 108 LYS A O 1
ATOM 869 N N . THR A 1 109 ? 8.030 12.524 13.155 1.00 88.62 109 THR A N 1
ATOM 870 C CA . THR A 1 109 ? 6.659 12.095 12.854 1.00 88.62 109 THR A CA 1
ATOM 871 C C . THR A 1 109 ? 5.949 11.572 14.104 1.00 88.62 109 THR A C 1
ATOM 873 O O . THR A 1 109 ? 4.782 11.883 14.306 1.00 88.62 109 THR A O 1
ATOM 876 N N . LEU A 1 110 ? 6.619 10.800 14.963 1.00 90.38 110 LEU A N 1
ATOM 877 C CA . LEU A 1 110 ? 6.017 10.319 16.211 1.00 90.38 110 LEU A CA 1
ATOM 878 C C . LEU A 1 110 ? 5.686 11.468 17.173 1.00 90.38 110 LEU A C 1
ATOM 880 O O . LEU A 1 110 ? 4.647 11.422 17.828 1.00 90.38 110 LEU A O 1
ATOM 884 N N . GLU A 1 111 ? 6.524 12.504 17.238 1.00 92.31 111 GLU A N 1
ATOM 885 C CA . GLU A 1 111 ? 6.229 13.735 17.981 1.00 92.31 111 GLU A CA 1
ATOM 886 C C . GLU A 1 111 ? 4.995 14.445 17.406 1.00 92.31 111 GLU A C 1
ATOM 888 O O . GLU A 1 111 ? 4.062 14.734 18.151 1.00 92.31 111 GLU A O 1
ATOM 893 N N . GLU A 1 112 ? 4.916 14.615 16.084 1.00 90.94 112 GLU A N 1
ATOM 894 C CA . GLU A 1 112 ? 3.742 15.192 15.415 1.00 90.94 112 GLU A CA 1
ATOM 895 C C . GLU A 1 112 ? 2.465 14.372 15.659 1.00 90.94 112 GLU A C 1
ATOM 897 O O . GLU A 1 112 ? 1.393 14.941 15.886 1.00 90.94 112 GLU A O 1
ATOM 902 N N . ILE A 1 113 ? 2.560 13.037 15.634 1.00 89.88 113 ILE A N 1
ATOM 903 C CA . ILE A 1 113 ? 1.431 12.145 15.921 1.00 89.88 113 ILE A CA 1
ATOM 904 C C . ILE A 1 113 ? 0.970 12.327 17.368 1.00 89.88 113 ILE A C 1
ATOM 906 O O . ILE A 1 113 ? -0.230 12.449 17.628 1.00 89.88 113 ILE A O 1
ATOM 910 N N . LYS A 1 114 ? 1.912 12.398 18.309 1.00 92.12 114 LYS A N 1
ATOM 911 C CA . LYS A 1 114 ? 1.608 12.617 19.720 1.00 92.12 114 LYS A CA 1
ATOM 912 C C . LYS A 1 114 ? 0.965 13.980 19.959 1.00 92.12 114 LYS A C 1
ATOM 914 O O . LYS A 1 114 ? -0.004 14.057 20.705 1.00 92.12 114 LYS A O 1
ATOM 919 N N . GLU A 1 115 ? 1.451 15.038 19.320 1.00 91.94 115 GLU A N 1
ATOM 920 C CA . GLU A 1 115 ? 0.901 16.388 19.473 1.00 91.94 115 GLU A CA 1
ATOM 921 C C . GLU A 1 115 ? -0.491 16.536 18.848 1.00 91.94 115 GLU A C 1
ATOM 923 O O . GLU A 1 115 ? -1.378 17.133 19.456 1.00 91.94 115 GLU A O 1
ATOM 928 N N . ARG A 1 116 ? -0.704 15.991 17.644 1.00 90.94 116 ARG A N 1
ATOM 929 C CA . ARG A 1 116 ? -1.963 16.172 16.900 1.00 90.94 116 ARG A CA 1
ATOM 930 C C . ARG A 1 116 ? -3.049 15.175 17.275 1.00 90.94 116 ARG A C 1
ATOM 932 O O . ARG A 1 116 ? -4.220 15.541 17.295 1.00 90.94 116 ARG A O 1
ATOM 939 N N . TYR A 1 117 ? -2.674 13.927 17.541 1.00 87.31 117 TYR A N 1
ATOM 940 C CA . TYR A 1 117 ? -3.614 12.823 17.760 1.00 87.31 117 TYR A CA 1
ATOM 941 C C . TYR A 1 117 ? -3.565 12.286 19.195 1.00 87.31 117 TYR A C 1
ATOM 943 O O . TYR A 1 117 ? -4.439 11.514 19.599 1.00 87.31 117 TYR A O 1
ATOM 951 N N . GLY A 1 118 ? -2.585 12.712 20.001 1.00 88.94 118 GLY A N 1
ATOM 952 C CA . GLY A 1 118 ? -2.459 12.269 21.387 1.00 88.94 118 GLY A CA 1
ATOM 953 C C . GLY A 1 118 ? -2.196 10.772 21.486 1.00 88.94 118 GLY A C 1
ATOM 954 O O . GLY A 1 118 ? -2.813 10.132 22.333 1.00 88.94 118 GLY A O 1
ATOM 955 N N . LEU A 1 119 ? -1.375 10.228 20.579 1.00 90.31 119 LEU A N 1
ATOM 956 C CA . LEU A 1 119 ? -0.977 8.822 20.546 1.00 90.31 119 LEU A CA 1
ATOM 957 C C . LEU A 1 119 ? 0.542 8.690 20.685 1.00 90.31 119 LEU A C 1
ATOM 959 O O . LEU A 1 119 ? 1.315 9.381 20.021 1.00 90.31 119 LEU A O 1
ATOM 963 N N . THR A 1 120 ? 0.970 7.785 21.549 1.00 91.50 120 THR A N 1
ATOM 964 C CA . THR A 1 120 ? 2.360 7.369 21.729 1.00 91.50 120 THR A CA 1
ATOM 965 C C . THR A 1 120 ? 2.747 6.278 20.729 1.00 91.50 120 THR A C 1
ATOM 967 O O . THR A 1 120 ? 1.901 5.682 20.066 1.00 91.50 120 THR A O 1
ATOM 970 N N . LYS A 1 121 ? 4.048 5.979 20.622 1.00 89.06 121 LYS A N 1
ATOM 971 C CA . LYS A 1 121 ? 4.544 4.906 19.746 1.00 89.06 121 LYS A CA 1
ATOM 972 C C . LYS A 1 121 ? 3.914 3.545 20.075 1.00 89.06 121 LYS A C 1
ATOM 974 O O . LYS A 1 121 ? 3.495 2.841 19.165 1.00 89.06 121 LYS A O 1
ATOM 979 N N . GLU A 1 122 ? 3.828 3.206 21.359 1.00 90.56 122 GLU A N 1
ATOM 980 C CA . GLU A 1 122 ? 3.254 1.937 21.827 1.00 90.56 122 GLU A CA 1
ATOM 981 C C . GLU A 1 122 ? 1.756 1.846 21.508 1.00 90.56 122 GLU A C 1
ATOM 983 O O . GLU A 1 122 ? 1.275 0.811 21.054 1.00 90.56 122 GLU A O 1
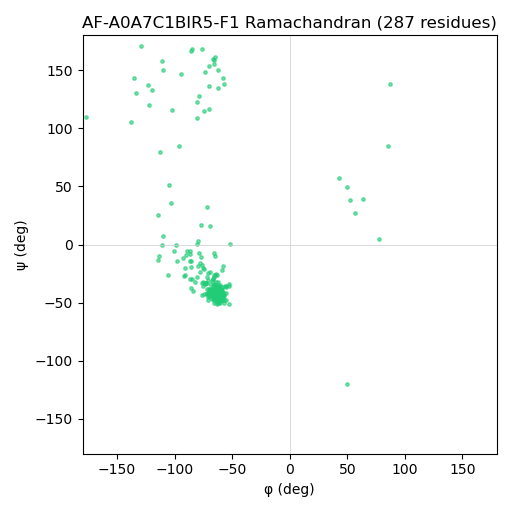ATOM 988 N N . GLU A 1 123 ? 1.024 2.950 21.662 1.00 89.56 123 GLU A N 1
ATOM 989 C CA . GLU A 1 123 ? -0.393 3.044 21.302 1.00 89.56 123 GLU A CA 1
ATOM 990 C C . GLU A 1 123 ? -0.619 2.927 19.789 1.00 89.56 123 GLU A C 1
ATOM 992 O O . GLU A 1 123 ? -1.558 2.262 19.359 1.00 89.56 123 GLU A O 1
ATOM 997 N N . VAL A 1 124 ? 0.258 3.515 18.969 1.00 88.75 124 VAL A N 1
ATOM 998 C CA . VAL A 1 124 ? 0.235 3.371 17.502 1.00 88.75 124 VAL A CA 1
ATOM 999 C C . VAL A 1 124 ? 0.498 1.920 17.088 1.00 88.75 124 VAL A C 1
ATOM 1001 O O . VAL A 1 124 ? -0.202 1.387 16.227 1.00 88.75 124 VAL A O 1
ATOM 1004 N N . GLU A 1 125 ? 1.478 1.263 17.711 1.00 88.94 125 GLU A N 1
ATOM 1005 C CA . GLU A 1 125 ? 1.781 -0.154 17.486 1.00 88.94 125 GLU A CA 1
ATOM 1006 C C . GLU A 1 125 ? 0.606 -1.053 17.875 1.00 88.94 125 GLU A C 1
ATOM 1008 O O . GLU A 1 125 ? 0.203 -1.917 17.089 1.00 88.94 125 GLU A O 1
ATOM 1013 N N . ARG A 1 126 ? 0.020 -0.810 19.053 1.00 87.50 126 ARG A N 1
ATOM 1014 C CA . ARG A 1 126 ? -1.157 -1.532 19.540 1.00 87.50 126 ARG A CA 1
ATOM 1015 C C . ARG A 1 126 ? -2.353 -1.320 18.613 1.00 87.50 126 ARG A C 1
ATOM 1017 O O . ARG A 1 126 ? -2.981 -2.297 18.220 1.00 87.50 126 ARG A O 1
ATOM 1024 N N . ALA A 1 127 ? -2.642 -0.084 18.209 1.00 87.75 127 ALA A N 1
ATOM 1025 C CA . ALA A 1 127 ? -3.741 0.221 17.295 1.00 87.75 127 ALA A CA 1
ATOM 1026 C C . ALA A 1 127 ? -3.570 -0.464 15.936 1.00 87.75 127 ALA A C 1
ATOM 1028 O O . ALA A 1 127 ? -4.517 -1.059 15.425 1.00 87.75 127 ALA A O 1
ATOM 1029 N N . ALA A 1 128 ? -2.360 -0.428 15.367 1.00 87.38 128 ALA A N 1
ATOM 1030 C CA . ALA A 1 128 ? -2.056 -1.124 14.121 1.00 87.38 128 ALA A CA 1
ATOM 1031 C C . ALA A 1 128 ? -2.280 -2.638 14.258 1.00 87.38 128 ALA A C 1
ATOM 1033 O O . ALA A 1 128 ? -2.847 -3.259 13.360 1.00 87.38 128 ALA A O 1
ATOM 1034 N N . GLN A 1 129 ? -1.893 -3.230 15.391 1.00 87.69 129 GLN A N 1
ATOM 1035 C CA . GLN A 1 129 ? -2.117 -4.646 15.666 1.00 87.69 129 GLN A CA 1
ATOM 1036 C C . GLN A 1 129 ? -3.609 -4.988 15.800 1.00 87.69 129 GLN A C 1
ATOM 1038 O O . GLN A 1 129 ? -4.052 -5.946 15.169 1.00 87.69 129 GLN A O 1
ATOM 1043 N N . LEU A 1 130 ? -4.379 -4.191 16.548 1.00 85.12 130 LEU A N 1
ATOM 1044 C CA . LEU A 1 130 ? -5.828 -4.369 16.718 1.00 85.12 130 LEU A CA 1
ATOM 1045 C C . LEU A 1 130 ? -6.588 -4.220 15.392 1.00 85.12 130 LEU A C 1
ATOM 1047 O O . LEU A 1 130 ? -7.499 -4.990 15.118 1.00 85.12 130 LEU A O 1
ATOM 1051 N N . LYS A 1 131 ? -6.162 -3.293 14.523 1.00 81.75 131 LYS A N 1
ATOM 1052 C CA . LYS A 1 131 ? -6.705 -3.150 13.161 1.00 81.75 131 LYS A CA 1
ATOM 1053 C C . LYS A 1 131 ? -6.392 -4.330 12.249 1.00 81.75 131 LYS A C 1
ATOM 1055 O O . LYS A 1 131 ? -7.094 -4.575 11.269 1.00 81.75 131 LYS A O 1
ATOM 1060 N N . MET A 1 132 ? -5.266 -4.993 12.488 1.00 82.81 132 MET A N 1
ATOM 1061 C CA . MET A 1 132 ? -4.821 -6.120 11.680 1.00 82.81 132 MET A CA 1
ATOM 1062 C C . MET A 1 132 ? -5.437 -7.445 12.108 1.00 82.81 132 MET A C 1
ATOM 1064 O O . MET A 1 132 ? -5.532 -8.345 11.260 1.00 82.81 132 MET A O 1
ATOM 1068 N N . SER A 1 133 ? -5.762 -7.597 13.393 1.00 71.88 133 SER A N 1
ATOM 1069 C CA . SER A 1 133 ? -6.608 -8.684 13.855 1.00 71.88 133 SER A CA 1
ATOM 1070 C C . SER A 1 133 ? -8.047 -8.387 13.436 1.00 71.88 133 SER A C 1
ATOM 1072 O O . SER A 1 133 ? -8.455 -7.239 13.301 1.00 71.88 133 SER A O 1
ATOM 1074 N N . ALA A 1 134 ? -8.839 -9.422 13.160 1.00 57.28 134 ALA A N 1
ATOM 1075 C CA . ALA A 1 134 ? -10.242 -9.263 12.761 1.00 57.28 134 ALA A CA 1
ATOM 1076 C C . ALA A 1 134 ? -11.135 -8.759 13.921 1.00 57.28 134 ALA A C 1
ATOM 1078 O O . ALA A 1 134 ? -12.360 -8.854 13.855 1.00 57.28 134 ALA A O 1
ATOM 1079 N N . ASP A 1 135 ? -10.515 -8.234 14.979 1.00 55.03 135 ASP A N 1
ATOM 1080 C CA . ASP A 1 135 ? -11.111 -8.031 16.284 1.00 55.03 135 ASP A CA 1
ATOM 1081 C C . ASP A 1 135 ? -11.779 -6.665 16.415 1.00 55.03 135 ASP A C 1
ATOM 1083 O O . ASP A 1 135 ? -12.441 -6.434 17.406 1.00 55.03 135 ASP A O 1
ATOM 1087 N N . ASP A 1 136 ? -11.689 -5.744 15.455 1.00 56.31 136 ASP A N 1
ATOM 1088 C CA . ASP A 1 136 ? -12.366 -4.437 15.572 1.00 56.31 136 ASP A CA 1
ATOM 1089 C C . ASP A 1 136 ? -13.884 -4.557 15.816 1.00 56.31 136 ASP A C 1
ATOM 1091 O O . ASP A 1 136 ? -14.470 -3.828 16.623 1.00 56.31 136 ASP A O 1
ATOM 1095 N N . LEU A 1 137 ? -14.530 -5.485 15.103 1.00 55.00 137 LEU A N 1
ATOM 1096 C CA . LEU A 1 137 ? -15.940 -5.829 15.306 1.00 55.00 137 LEU A CA 1
ATOM 1097 C C . LEU A 1 137 ? -16.137 -6.618 16.604 1.00 55.00 137 LEU A C 1
ATOM 1099 O O . LEU A 1 137 ? -17.151 -6.447 17.280 1.00 55.00 137 LEU A O 1
ATOM 1103 N N . ASP A 1 138 ? -15.150 -7.432 16.967 1.00 67.56 138 ASP A N 1
ATOM 1104 C CA . ASP A 1 138 ? -15.166 -8.267 18.161 1.00 67.56 138 ASP A CA 1
ATOM 1105 C C . ASP A 1 138 ? -14.963 -7.446 19.444 1.00 67.56 138 ASP A C 1
ATOM 1107 O O . ASP A 1 138 ? -15.591 -7.729 20.446 1.00 67.56 138 ASP A O 1
ATOM 1111 N N . ILE A 1 139 ? -14.178 -6.367 19.438 1.00 67.38 139 ILE A N 1
ATOM 1112 C CA . ILE A 1 139 ? -13.946 -5.490 20.595 1.00 67.38 139 ILE A CA 1
ATOM 1113 C C . ILE A 1 139 ? -15.219 -4.708 20.916 1.00 67.38 139 ILE A C 1
ATOM 1115 O O . ILE A 1 139 ? -15.631 -4.649 22.073 1.00 67.38 139 ILE A O 1
ATOM 1119 N N . LYS A 1 140 ? -15.892 -4.155 19.895 1.00 71.31 140 LYS A N 1
ATOM 1120 C CA . LYS A 1 140 ? -17.207 -3.519 20.078 1.00 71.31 140 LYS A CA 1
ATOM 1121 C C . LYS A 1 140 ? -18.254 -4.533 20.542 1.00 71.31 140 LYS A C 1
ATOM 1123 O O . LYS A 1 140 ? -19.031 -4.217 21.437 1.00 71.31 140 LYS A O 1
ATOM 1128 N N . GLY A 1 141 ? -18.249 -5.738 19.969 1.00 73.94 141 GLY A N 1
ATOM 1129 C CA . GLY A 1 141 ? -19.133 -6.834 20.369 1.00 73.94 141 GLY A CA 1
ATOM 1130 C C . GLY A 1 141 ? -18.895 -7.302 21.806 1.00 73.94 141 GLY A C 1
ATOM 1131 O O . GLY A 1 141 ? -19.843 -7.426 22.566 1.00 73.94 141 GLY A O 1
ATOM 1132 N N . LYS A 1 142 ? -17.636 -7.478 22.212 1.00 74.88 142 LYS A N 1
ATOM 1133 C CA . LYS A 1 142 ? -17.217 -7.843 23.573 1.00 74.88 142 LYS A CA 1
ATOM 1134 C C . LYS A 1 142 ? -17.592 -6.771 24.584 1.00 74.88 142 LYS A C 1
ATOM 1136 O O . LYS A 1 142 ? -18.081 -7.097 25.658 1.00 74.88 142 LYS A O 1
ATOM 1141 N N . LEU A 1 143 ? -17.404 -5.498 24.239 1.00 75.06 143 LEU A N 1
ATOM 1142 C CA . LEU A 1 143 ? -17.801 -4.394 25.108 1.00 75.06 143 LEU A CA 1
ATOM 1143 C C . LEU A 1 143 ? -19.328 -4.325 25.264 1.00 75.06 143 LEU A C 1
ATOM 1145 O O . LEU A 1 143 ? -19.808 -4.147 26.380 1.00 75.06 143 LEU A O 1
ATOM 1149 N N . LEU A 1 144 ? -20.089 -4.533 24.183 1.00 75.44 144 LEU A N 1
ATOM 1150 C CA . LEU A 1 144 ? -21.551 -4.654 24.241 1.00 75.44 144 LEU A CA 1
ATOM 1151 C C . LEU A 1 144 ? -21.995 -5.866 25.068 1.00 75.44 144 LEU A C 1
ATOM 1153 O O . LEU A 1 144 ? -22.863 -5.715 25.918 1.00 75.44 144 LEU A O 1
ATOM 1157 N N . ALA A 1 145 ? -21.361 -7.026 24.892 1.00 77.81 145 ALA A N 1
ATOM 1158 C CA . ALA A 1 145 ? -21.673 -8.240 25.642 1.00 77.81 145 ALA A CA 1
ATOM 1159 C C . ALA A 1 145 ? -21.456 -8.055 27.151 1.00 77.81 145 ALA A C 1
ATOM 1161 O O . ALA A 1 145 ? -22.306 -8.449 27.938 1.00 77.81 145 ALA A O 1
ATOM 1162 N N . ILE A 1 146 ? -20.376 -7.379 27.562 1.00 74.50 146 ILE A N 1
ATOM 1163 C CA . ILE A 1 146 ? -20.138 -7.051 28.978 1.00 74.50 146 ILE A CA 1
ATOM 1164 C C . ILE A 1 146 ? -21.250 -6.143 29.522 1.00 74.50 146 ILE A C 1
ATOM 1166 O O . ILE A 1 146 ? -21.722 -6.350 30.640 1.00 74.50 146 ILE A O 1
ATOM 1170 N N . VAL A 1 147 ? -21.688 -5.149 28.741 1.00 74.81 147 VAL A N 1
ATOM 1171 C CA . VAL A 1 147 ? -22.791 -4.253 29.130 1.00 74.81 147 VAL A CA 1
ATOM 1172 C C . VAL A 1 147 ? -24.117 -5.017 29.239 1.00 74.81 147 VAL A C 1
ATOM 1174 O O . VAL A 1 147 ? -24.874 -4.778 30.178 1.00 74.81 147 VAL A O 1
ATOM 1177 N N . GLU A 1 148 ? -24.388 -5.941 28.317 1.00 78.50 148 GLU A N 1
ATOM 1178 C CA . GLU A 1 148 ? -25.604 -6.762 28.296 1.00 78.50 148 GLU A CA 1
ATOM 1179 C C . GLU A 1 148 ? -25.633 -7.820 29.413 1.00 78.50 148 GLU A C 1
ATOM 1181 O O . GLU A 1 148 ? -26.673 -7.991 30.048 1.00 78.50 148 GLU A O 1
ATOM 1186 N N . GLU A 1 149 ? -24.514 -8.498 29.697 1.00 73.00 149 GLU A N 1
ATOM 1187 C CA . GLU A 1 149 ? -24.423 -9.527 30.745 1.00 73.00 149 GLU A CA 1
ATOM 1188 C C . GLU A 1 149 ? -24.412 -8.936 32.156 1.00 73.00 149 GLU A C 1
ATOM 1190 O O . GLU A 1 149 ? -25.072 -9.462 33.054 1.00 73.00 149 GLU A O 1
ATOM 1195 N N . CYS A 1 150 ? -23.663 -7.853 32.379 1.00 66.19 150 CYS A N 1
ATOM 1196 C CA . CYS A 1 150 ? -23.482 -7.313 33.726 1.00 66.19 150 CYS A CA 1
ATOM 1197 C C . CYS A 1 150 ? -24.530 -6.255 34.091 1.00 66.19 150 CYS A C 1
ATOM 1199 O O . CYS A 1 150 ? -24.809 -6.057 35.277 1.00 66.19 150 CYS A O 1
ATOM 1201 N N . GLY A 1 151 ? -25.118 -5.555 33.112 1.00 65.69 151 GLY A N 1
ATOM 1202 C CA . GLY A 1 151 ? -26.056 -4.460 33.364 1.00 65.69 151 GLY A CA 1
ATOM 1203 C C . GLY A 1 151 ? -25.504 -3.449 34.382 1.00 65.69 151 GLY A C 1
ATOM 1204 O O . GLY A 1 151 ? -24.447 -2.857 34.182 1.00 65.69 151 GLY A O 1
ATOM 1205 N N . ALA A 1 152 ? -26.207 -3.258 35.505 1.00 61.66 152 ALA A N 1
ATOM 1206 C CA . ALA A 1 152 ? -25.774 -2.379 36.600 1.00 61.66 152 ALA A CA 1
ATOM 1207 C C . ALA A 1 152 ? -24.847 -3.054 37.641 1.00 61.66 152 ALA A C 1
ATOM 1209 O O . ALA A 1 152 ? -24.321 -2.372 38.519 1.00 61.66 152 ALA A O 1
ATOM 1210 N N . ALA A 1 153 ? -24.649 -4.373 37.573 1.00 64.12 153 ALA A N 1
ATOM 1211 C CA . ALA A 1 153 ? -23.937 -5.178 38.569 1.00 64.12 153 ALA A CA 1
ATOM 1212 C C . ALA A 1 153 ? -22.532 -5.587 38.088 1.00 64.12 153 ALA A C 1
ATOM 1214 O O . ALA A 1 153 ? -22.159 -6.758 38.111 1.00 64.12 153 ALA A O 1
ATOM 1215 N N . VAL A 1 154 ? -21.744 -4.613 37.634 1.00 64.94 154 VAL A N 1
ATOM 1216 C CA . VAL A 1 154 ? -20.382 -4.852 37.136 1.00 64.94 154 VAL A CA 1
ATOM 1217 C C . VAL A 1 154 ? -19.441 -5.128 38.319 1.00 64.94 154 VAL A C 1
ATOM 1219 O O . VAL A 1 154 ? -19.212 -4.239 39.145 1.00 64.94 154 VAL A O 1
ATOM 1222 N N . THR A 1 155 ? -18.894 -6.346 38.412 1.00 69.69 155 THR A N 1
ATOM 1223 C CA . THR A 1 155 ? -17.805 -6.659 39.360 1.00 69.69 155 THR A CA 1
ATOM 1224 C C . THR A 1 155 ? -16.536 -5.889 38.974 1.00 69.69 155 THR A C 1
ATOM 1226 O O . THR A 1 155 ? -16.393 -5.462 37.828 1.00 69.69 155 THR A O 1
ATOM 1229 N N . GLU A 1 156 ? -15.601 -5.686 39.908 1.00 73.88 156 GLU A N 1
ATOM 1230 C CA . GLU A 1 156 ? -14.355 -4.949 39.616 1.00 73.88 156 GLU A CA 1
ATOM 1231 C C . GLU A 1 156 ? -13.573 -5.554 38.436 1.00 73.88 156 GLU A C 1
ATOM 1233 O O . GLU A 1 156 ? -13.066 -4.826 37.587 1.00 73.88 156 GLU A O 1
ATOM 1238 N N . GLU A 1 157 ? -13.596 -6.879 38.294 1.00 74.94 157 GLU A N 1
ATOM 1239 C CA . GLU A 1 157 ? -12.968 -7.604 37.182 1.00 74.94 157 GLU A CA 1
ATOM 1240 C C . GLU A 1 157 ? -13.576 -7.222 35.819 1.00 74.94 157 GLU A C 1
ATOM 1242 O O . GLU A 1 157 ? -12.850 -6.953 34.860 1.00 74.94 157 GLU A O 1
ATOM 1247 N N . TYR A 1 158 ? -14.907 -7.123 35.719 1.00 75.06 158 TYR A N 1
ATOM 1248 C CA . TYR A 1 158 ? -15.565 -6.700 34.478 1.00 75.06 158 TYR A CA 1
ATOM 1249 C C . TYR A 1 158 ? -15.367 -5.208 34.185 1.00 75.06 158 TYR A C 1
ATOM 1251 O O . TYR A 1 158 ? -15.335 -4.826 33.014 1.00 75.06 158 TYR A O 1
ATOM 1259 N N . LYS A 1 159 ? -15.182 -4.361 35.210 1.00 76.50 159 LYS A N 1
ATOM 1260 C CA . LYS A 1 159 ? -14.855 -2.938 35.009 1.00 76.50 159 LYS A CA 1
ATOM 1261 C C . LYS A 1 159 ? -13.486 -2.772 34.362 1.00 76.50 159 LYS A C 1
ATOM 1263 O O . LYS A 1 159 ? -13.372 -2.021 33.398 1.00 76.50 159 LYS A O 1
ATOM 1268 N N . GLU A 1 160 ? -12.466 -3.473 34.854 1.00 81.94 160 GLU A N 1
ATOM 1269 C CA . GLU A 1 160 ? -11.113 -3.405 34.287 1.00 81.94 160 GLU A CA 1
ATOM 1270 C C . GLU A 1 160 ? -11.100 -3.817 32.811 1.00 81.94 160 GLU A C 1
ATOM 1272 O O . GLU A 1 160 ? -10.532 -3.126 31.961 1.00 81.94 160 GLU A O 1
ATOM 1277 N N . VAL A 1 161 ? -11.792 -4.911 32.486 1.00 80.44 161 VAL A N 1
ATOM 1278 C CA . VAL A 1 161 ? -11.917 -5.401 31.108 1.00 80.44 161 VAL A CA 1
ATOM 1279 C C . VAL A 1 161 ? -12.695 -4.411 30.233 1.00 80.44 161 VAL A C 1
ATOM 1281 O O . VAL A 1 161 ? -12.284 -4.138 29.104 1.00 80.44 161 VAL A O 1
ATOM 1284 N N . PHE A 1 162 ? -13.780 -3.827 30.749 1.00 81.88 162 PHE A N 1
ATOM 1285 C CA . PHE A 1 162 ? -14.557 -2.806 30.045 1.00 81.88 162 PHE A CA 1
ATOM 1286 C C . PHE A 1 162 ? -13.715 -1.569 29.715 1.00 81.88 162 PHE A C 1
ATOM 1288 O O . PHE A 1 162 ? -13.686 -1.136 28.563 1.00 81.88 162 PHE A O 1
ATOM 1295 N N . PHE A 1 163 ? -13.000 -1.014 30.700 1.00 83.06 163 PHE A N 1
ATOM 1296 C CA . PHE A 1 163 ? -12.165 0.170 30.493 1.00 83.06 163 PHE A CA 1
ATOM 1297 C C . PHE A 1 163 ? -11.039 -0.093 29.500 1.00 83.06 163 PHE A C 1
ATOM 1299 O O . PHE A 1 163 ? -10.784 0.753 28.645 1.00 83.06 163 PHE A O 1
ATOM 1306 N N . LYS A 1 164 ? -10.430 -1.281 29.546 1.00 84.62 164 LYS A N 1
ATOM 1307 C CA . LYS A 1 164 ? -9.412 -1.683 28.575 1.00 84.62 164 LYS A CA 1
ATOM 1308 C C . LYS A 1 164 ? -9.961 -1.706 27.146 1.00 84.62 164 LYS A C 1
ATOM 1310 O O . LYS A 1 164 ? -9.348 -1.133 26.252 1.00 84.62 164 LYS A O 1
ATOM 1315 N N . TYR A 1 165 ? -11.123 -2.321 26.918 1.00 83.31 165 TYR A N 1
ATOM 1316 C CA . TYR A 1 165 ? -11.728 -2.336 25.582 1.00 83.31 165 TYR A CA 1
ATOM 1317 C C . TYR A 1 165 ? -12.185 -0.944 25.129 1.00 83.31 165 TYR A C 1
ATOM 1319 O O . TYR A 1 165 ? -12.052 -0.612 23.952 1.00 83.31 165 TYR A O 1
ATOM 1327 N N . ALA A 1 166 ? -12.688 -0.109 26.041 1.00 83.12 166 ALA A N 1
ATOM 1328 C CA . ALA A 1 166 ? -13.044 1.275 25.734 1.00 83.12 166 ALA A CA 1
ATOM 1329 C C . ALA A 1 166 ? -11.813 2.098 25.312 1.00 83.12 166 ALA A C 1
ATOM 1331 O O . ALA A 1 166 ? -11.878 2.859 24.345 1.00 83.12 166 ALA A O 1
ATOM 1332 N N . GLU A 1 167 ? -10.689 1.914 26.006 1.00 86.94 167 GLU A N 1
ATOM 1333 C CA . GLU A 1 167 ? -9.403 2.519 25.665 1.00 86.94 167 GLU A CA 1
ATOM 1334 C C . GLU A 1 167 ? -8.901 2.027 24.302 1.00 86.94 167 GLU A C 1
ATOM 1336 O O . GLU A 1 167 ? -8.580 2.845 23.440 1.00 86.94 167 GLU A O 1
ATOM 1341 N N . ASP A 1 168 ? -8.926 0.716 24.057 1.00 86.81 168 ASP A N 1
ATOM 1342 C CA . ASP A 1 168 ? -8.524 0.126 22.778 1.00 86.81 168 ASP A CA 1
ATOM 1343 C C . ASP A 1 168 ? -9.366 0.686 21.609 1.00 86.81 168 ASP A C 1
ATOM 1345 O O . ASP A 1 168 ? -8.809 1.079 20.582 1.00 86.81 168 ASP A O 1
ATOM 1349 N N . ILE A 1 169 ? -10.690 0.832 21.775 1.00 84.94 169 ILE A N 1
ATOM 1350 C CA . ILE A 1 169 ? -11.569 1.476 20.776 1.00 84.94 169 ILE A CA 1
ATOM 1351 C C . ILE A 1 169 ? -11.159 2.931 20.533 1.00 84.94 169 ILE A C 1
ATOM 1353 O O . ILE A 1 169 ? -11.118 3.380 19.384 1.00 84.94 169 ILE A O 1
ATOM 1357 N N . HIS A 1 170 ? -10.874 3.683 21.596 1.00 86.94 170 HIS A N 1
ATOM 1358 C CA . HIS A 1 170 ? -10.502 5.095 21.500 1.00 86.94 170 HIS A CA 1
ATOM 1359 C C . HIS A 1 170 ? -9.172 5.292 20.771 1.00 86.94 170 HIS A C 1
ATOM 1361 O O . HIS A 1 170 ? -9.062 6.145 19.886 1.00 86.94 170 HIS A O 1
ATOM 1367 N N . ILE A 1 171 ? -8.173 4.473 21.101 1.00 88.62 171 ILE A N 1
ATOM 1368 C CA . ILE A 1 171 ? -6.862 4.477 20.447 1.00 88.62 171 ILE A CA 1
ATOM 1369 C C . ILE A 1 171 ? -7.020 4.124 18.964 1.00 88.62 171 ILE A C 1
ATOM 1371 O O . ILE A 1 171 ? -6.518 4.853 18.105 1.00 88.62 171 ILE A O 1
ATOM 1375 N N . VAL A 1 172 ? -7.760 3.056 18.647 1.00 87.19 172 VAL A N 1
ATOM 1376 C CA . VAL A 1 172 ? -8.026 2.647 17.261 1.00 87.19 172 VAL A CA 1
ATOM 1377 C C . VAL A 1 172 ? -8.716 3.766 16.480 1.00 87.19 172 VAL A C 1
ATOM 1379 O O . VAL A 1 172 ? -8.316 4.062 15.355 1.00 87.19 172 VAL A O 1
ATOM 1382 N N . HIS A 1 173 ? -9.707 4.432 17.076 1.00 86.44 173 HIS A N 1
ATOM 1383 C CA . HIS A 1 173 ? -10.416 5.528 16.422 1.00 86.44 173 HIS A CA 1
ATOM 1384 C C . HIS A 1 173 ? -9.498 6.716 16.110 1.00 86.44 173 HIS A C 1
ATOM 1386 O O . HIS A 1 173 ? -9.521 7.241 14.999 1.00 86.44 173 HIS A O 1
ATOM 1392 N N . LYS A 1 174 ? -8.649 7.126 17.059 1.00 87.38 174 LYS A N 1
ATOM 1393 C CA . LYS A 1 174 ? -7.639 8.170 16.822 1.00 87.38 174 LYS A CA 1
ATOM 1394 C C . LYS A 1 174 ? -6.643 7.764 15.738 1.00 87.38 174 LYS A C 1
ATOM 1396 O O . LYS A 1 174 ? -6.281 8.586 14.902 1.00 87.38 174 LYS A O 1
ATOM 1401 N N . PHE A 1 175 ? -6.220 6.502 15.732 1.00 88.88 175 PHE A N 1
ATOM 1402 C CA . PHE A 1 175 ? -5.284 5.972 14.744 1.00 88.88 175 PHE A CA 1
ATOM 1403 C C . PHE A 1 175 ? -5.866 6.000 13.321 1.00 88.88 175 PHE A C 1
ATOM 1405 O O . PHE A 1 175 ? -5.152 6.330 12.377 1.00 88.88 175 PHE A O 1
ATOM 1412 N N . GLU A 1 176 ? -7.167 5.743 13.150 1.00 85.88 176 GLU A N 1
ATOM 1413 C CA . GLU A 1 176 ? -7.847 5.862 11.849 1.00 85.88 176 GLU A CA 1
ATOM 1414 C C . GLU A 1 176 ? -7.865 7.286 11.286 1.00 85.88 176 GLU A C 1
ATOM 1416 O O . GLU A 1 176 ? -7.944 7.460 10.069 1.00 85.88 176 GLU A O 1
ATOM 1421 N N . GLN A 1 177 ? -7.787 8.302 12.148 1.00 88.12 177 GLN A N 1
ATOM 1422 C CA . GLN A 1 177 ? -7.746 9.704 11.731 1.00 88.12 177 GLN A CA 1
ATOM 1423 C C . GLN A 1 177 ? -6.363 10.123 11.203 1.00 88.12 177 GLN A C 1
ATOM 1425 O O . GLN A 1 177 ? -6.230 11.210 10.631 1.00 88.12 177 GLN A O 1
ATOM 1430 N N . ILE A 1 178 ? -5.331 9.290 11.382 1.00 89.19 178 ILE A N 1
ATOM 1431 C CA . ILE A 1 178 ? -3.981 9.565 10.886 1.00 89.19 178 ILE A CA 1
ATOM 1432 C C . ILE A 1 178 ? -3.918 9.259 9.376 1.00 89.19 178 ILE A C 1
ATOM 1434 O O . ILE A 1 178 ? -4.243 8.142 8.959 1.00 89.19 178 ILE A O 1
ATOM 1438 N N . PRO A 1 179 ? -3.451 10.203 8.535 1.00 89.19 179 PRO A N 1
ATOM 1439 C CA . PRO A 1 179 ? -3.238 9.959 7.112 1.00 89.19 179 PRO A CA 1
ATOM 1440 C C . PRO A 1 179 ? -2.263 8.804 6.859 1.00 89.19 179 PRO A C 1
ATOM 1442 O O . PRO A 1 179 ? -1.244 8.666 7.542 1.00 89.19 179 PRO A O 1
ATOM 1445 N N . ILE A 1 180 ? -2.524 8.005 5.820 1.00 86.12 180 ILE A N 1
ATOM 1446 C CA . ILE A 1 180 ? -1.653 6.879 5.447 1.00 86.12 180 ILE A CA 1
ATOM 1447 C C . ILE A 1 180 ? -0.248 7.382 5.098 1.00 86.12 180 ILE A C 1
ATOM 1449 O O . ILE A 1 180 ? 0.735 6.724 5.419 1.00 86.12 180 ILE A O 1
ATOM 1453 N N . GLU A 1 181 ? -0.127 8.557 4.486 1.00 86.25 181 GLU A N 1
ATOM 1454 C CA . GLU A 1 181 ? 1.146 9.199 4.152 1.00 86.25 181 GLU A CA 1
ATOM 1455 C C . GLU A 1 181 ? 1.989 9.482 5.400 1.00 86.25 181 GLU A C 1
ATOM 1457 O O . GLU A 1 181 ? 3.204 9.288 5.379 1.00 86.25 181 GLU A O 1
ATOM 1462 N N . THR A 1 182 ? 1.345 9.879 6.498 1.00 86.19 182 THR A N 1
ATOM 1463 C CA . THR A 1 182 ? 1.991 10.080 7.800 1.00 86.19 182 THR A CA 1
ATOM 1464 C C . THR A 1 182 ? 2.371 8.742 8.434 1.00 86.19 182 THR A C 1
ATOM 1466 O O . THR A 1 182 ? 3.459 8.605 8.980 1.00 86.19 182 THR A O 1
ATOM 1469 N N . LEU A 1 183 ? 1.537 7.707 8.303 1.00 85.50 183 LEU A N 1
ATOM 1470 C CA . LEU A 1 183 ? 1.899 6.356 8.754 1.00 85.50 183 LEU A CA 1
ATOM 1471 C C . LEU A 1 183 ? 3.057 5.760 7.930 1.00 85.50 183 LEU A C 1
ATOM 1473 O O . LEU A 1 183 ? 3.872 4.998 8.450 1.00 85.50 183 LEU A O 1
ATOM 1477 N N . LYS A 1 184 ? 3.187 6.138 6.652 1.00 86.12 184 LYS A N 1
ATOM 1478 C CA . LYS A 1 184 ? 4.279 5.694 5.775 1.00 86.12 184 LYS A CA 1
ATOM 1479 C C . LYS A 1 184 ? 5.654 6.201 6.224 1.00 86.12 184 LYS A C 1
ATOM 1481 O O . LYS A 1 184 ? 6.650 5.534 5.949 1.00 86.12 184 LYS A O 1
ATOM 1486 N N . SER A 1 185 ? 5.751 7.325 6.938 1.00 84.31 185 SER A N 1
ATOM 1487 C CA . SER A 1 185 ? 7.046 7.800 7.454 1.00 84.31 185 SER A CA 1
ATOM 1488 C C . SER A 1 185 ? 7.523 7.067 8.712 1.00 84.31 185 SER A C 1
ATOM 1490 O O . SER A 1 185 ? 8.681 7.228 9.092 1.00 84.31 185 SER A O 1
ATOM 1492 N N . ILE A 1 186 ? 6.689 6.202 9.303 1.00 84.06 186 ILE A N 1
ATOM 1493 C CA . ILE A 1 186 ? 7.029 5.348 10.456 1.00 84.06 186 ILE A CA 1
ATOM 1494 C C . ILE A 1 186 ? 7.016 3.845 10.108 1.00 84.06 186 ILE A C 1
ATOM 1496 O O . ILE A 1 186 ? 6.858 2.997 10.981 1.00 84.06 186 ILE A O 1
ATOM 1500 N N . ILE A 1 187 ? 7.232 3.491 8.832 1.00 78.75 187 ILE A N 1
ATOM 1501 C CA . ILE A 1 187 ? 7.302 2.097 8.324 1.00 78.75 187 ILE A CA 1
ATOM 1502 C C . ILE A 1 187 ? 8.381 1.238 9.006 1.00 78.75 187 ILE A C 1
ATOM 1504 O O . ILE A 1 187 ? 8.331 0.011 8.935 1.00 78.75 187 ILE A O 1
ATOM 1508 N N . SER A 1 188 ? 9.365 1.850 9.666 1.00 74.56 188 SER A N 1
ATOM 1509 C CA . SER A 1 188 ? 10.337 1.138 10.507 1.00 74.56 188 SER A CA 1
ATOM 1510 C C . SER A 1 188 ? 9.677 0.349 11.644 1.00 74.56 188 SER A C 1
ATOM 1512 O O . SER A 1 188 ? 10.270 -0.609 12.139 1.00 74.56 188 SER A O 1
ATOM 1514 N N . ILE A 1 189 ? 8.455 0.716 12.031 1.00 83.44 189 ILE A N 1
ATOM 1515 C CA . ILE A 1 189 ? 7.600 -0.064 12.916 1.00 83.44 189 ILE A CA 1
ATOM 1516 C C . ILE A 1 189 ? 6.927 -1.172 12.094 1.00 83.44 189 ILE A C 1
ATOM 1518 O O . ILE A 1 189 ? 6.040 -0.919 11.275 1.00 83.44 189 ILE A O 1
ATOM 1522 N N . GLU A 1 190 ? 7.343 -2.421 12.314 1.00 85.56 190 GLU A N 1
ATOM 1523 C CA . GLU A 1 190 ? 6.935 -3.556 11.474 1.00 85.56 190 GLU A CA 1
ATOM 1524 C C . GLU A 1 190 ? 5.414 -3.800 11.492 1.00 85.56 190 GLU A C 1
ATOM 1526 O O . GLU A 1 190 ? 4.836 -4.118 10.454 1.00 85.56 190 GLU A O 1
ATOM 1531 N N . THR A 1 191 ? 4.735 -3.586 12.623 1.00 84.62 191 THR A N 1
ATOM 1532 C CA . THR A 1 191 ? 3.268 -3.713 12.721 1.00 84.62 191 THR A CA 1
ATOM 1533 C C . THR A 1 191 ? 2.543 -2.666 11.876 1.00 84.62 191 THR A C 1
ATOM 1535 O O . THR A 1 191 ? 1.624 -3.002 11.131 1.00 84.62 191 THR A O 1
ATOM 1538 N N . VAL A 1 192 ? 2.998 -1.410 11.899 1.00 85.31 192 VAL A N 1
ATOM 1539 C CA . VAL A 1 192 ? 2.437 -0.330 11.069 1.00 85.31 192 VAL A CA 1
ATOM 1540 C C . VAL A 1 192 ? 2.651 -0.625 9.587 1.00 85.31 192 VAL A C 1
ATOM 1542 O O . VAL A 1 192 ? 1.732 -0.481 8.780 1.00 85.31 192 VAL A O 1
ATOM 1545 N N . LYS A 1 193 ? 3.839 -1.106 9.217 1.00 87.31 193 LYS A N 1
ATOM 1546 C CA . LYS A 1 193 ? 4.143 -1.529 7.847 1.00 87.31 193 LYS A CA 1
ATOM 1547 C C . LYS A 1 193 ? 3.217 -2.650 7.374 1.00 87.31 193 LYS A C 1
ATOM 1549 O O . LYS A 1 193 ? 2.670 -2.559 6.276 1.00 87.31 193 LYS A O 1
ATOM 1554 N N . GLN A 1 194 ? 3.014 -3.685 8.189 1.00 87.38 194 GLN A N 1
ATOM 1555 C CA . GLN A 1 194 ? 2.106 -4.782 7.850 1.00 87.38 194 GLN A CA 1
ATOM 1556 C C . GLN A 1 194 ? 0.654 -4.306 7.716 1.00 87.38 194 GLN A C 1
ATOM 1558 O O . GLN A 1 194 ? -0.043 -4.736 6.795 1.00 87.38 194 GLN A O 1
ATOM 1563 N N . TYR A 1 195 ? 0.214 -3.382 8.575 1.00 87.31 195 TYR A N 1
ATOM 1564 C CA . TYR A 1 195 ? -1.102 -2.754 8.471 1.00 87.31 195 TYR A CA 1
ATOM 1565 C C . TYR A 1 195 ? -1.260 -1.989 7.150 1.00 87.31 195 TYR A C 1
ATOM 1567 O O . TYR A 1 195 ? -2.228 -2.225 6.428 1.00 87.31 195 TYR A O 1
ATOM 1575 N N . ILE A 1 196 ? -0.291 -1.138 6.784 1.00 87.31 196 ILE A N 1
ATOM 1576 C CA . ILE A 1 196 ? -0.317 -0.384 5.518 1.00 87.31 196 ILE A CA 1
ATOM 1577 C C . ILE A 1 196 ? -0.390 -1.342 4.326 1.00 87.31 196 ILE A C 1
ATOM 1579 O O . ILE A 1 196 ? -1.225 -1.151 3.444 1.00 87.31 196 ILE A O 1
ATOM 1583 N N . MET A 1 197 ? 0.431 -2.398 4.312 1.00 86.75 197 MET A N 1
ATOM 1584 C CA . MET A 1 197 ? 0.420 -3.391 3.234 1.00 86.75 197 MET A CA 1
ATOM 1585 C C . MET A 1 197 ? -0.942 -4.080 3.099 1.00 86.75 197 MET A C 1
ATOM 1587 O O . MET A 1 197 ? -1.472 -4.165 1.992 1.00 86.7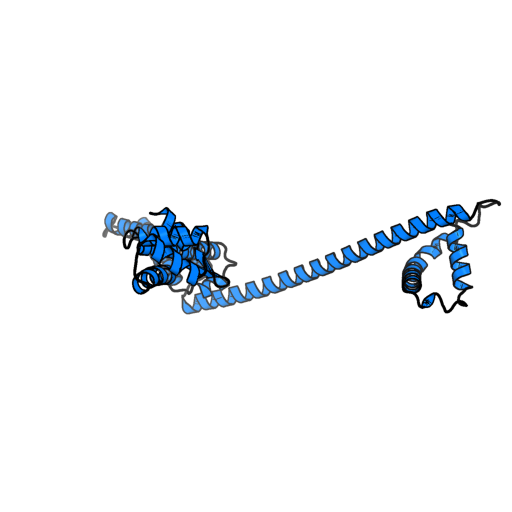5 197 MET A O 1
ATOM 1591 N N . LYS A 1 198 ? -1.530 -4.535 4.215 1.00 85.56 198 LYS A N 1
ATOM 1592 C CA . LYS A 1 198 ? -2.867 -5.146 4.216 1.00 85.56 198 LYS A CA 1
ATOM 1593 C C . LYS A 1 198 ? -3.937 -4.167 3.740 1.00 85.56 198 LYS A C 1
ATOM 1595 O O . LYS A 1 198 ? -4.804 -4.557 2.961 1.00 85.56 198 LYS A O 1
ATOM 1600 N N . LYS A 1 199 ? -3.872 -2.908 4.180 1.00 84.44 199 LYS A N 1
ATOM 1601 C CA . LYS A 1 199 ? -4.829 -1.870 3.791 1.00 84.44 199 LYS A CA 1
ATOM 1602 C C . LYS A 1 199 ? -4.764 -1.593 2.291 1.00 84.44 199 LYS A C 1
ATOM 1604 O O . LYS A 1 199 ? -5.782 -1.719 1.618 1.00 84.44 199 LYS A O 1
ATOM 1609 N N . GLU A 1 200 ? -3.575 -1.351 1.744 1.00 84.56 200 GLU A N 1
ATOM 1610 C CA . GLU A 1 200 ? -3.389 -1.139 0.302 1.00 84.56 200 GLU A CA 1
ATOM 1611 C C . GLU A 1 200 ? -3.796 -2.368 -0.528 1.00 84.56 200 GLU A C 1
ATOM 1613 O O . GLU A 1 200 ? -4.333 -2.235 -1.628 1.00 84.56 200 GLU A O 1
ATOM 1618 N N . GLU A 1 201 ? -3.547 -3.582 -0.029 1.00 83.88 201 GLU A N 1
ATOM 1619 C CA . GLU A 1 201 ? -4.006 -4.804 -0.688 1.00 83.88 201 GLU A CA 1
ATOM 1620 C C . GLU A 1 201 ? -5.536 -4.915 -0.669 1.00 83.88 201 GLU A C 1
ATOM 1622 O O . GLU A 1 201 ? -6.137 -5.277 -1.682 1.00 83.88 201 GLU A O 1
ATOM 1627 N N . SER A 1 202 ? -6.172 -4.582 0.456 1.00 81.62 202 SER A N 1
ATOM 1628 C CA . SER A 1 202 ? -7.629 -4.599 0.592 1.00 81.62 202 SER A CA 1
ATOM 1629 C C . SER A 1 202 ? -8.304 -3.566 -0.311 1.00 81.62 202 SER A C 1
ATOM 1631 O O . SER A 1 202 ? -9.242 -3.922 -1.016 1.00 81.62 202 SER A O 1
ATOM 1633 N N . GLU A 1 203 ? -7.765 -2.347 -0.398 1.00 79.69 203 GLU A N 1
ATOM 1634 C CA . GLU A 1 203 ? -8.257 -1.289 -1.286 1.00 79.69 203 GLU A CA 1
ATOM 1635 C C . GLU A 1 203 ? -8.134 -1.709 -2.755 1.00 79.69 203 GLU A C 1
ATOM 1637 O O . GLU A 1 203 ? -9.087 -1.576 -3.520 1.00 79.69 203 GLU A O 1
ATOM 1642 N N . LYS A 1 204 ? -7.007 -2.323 -3.145 1.00 73.06 204 LYS A N 1
ATOM 1643 C CA . LYS A 1 204 ? -6.836 -2.889 -4.495 1.00 73.06 204 LYS A CA 1
ATOM 1644 C C . LYS A 1 204 ? -7.827 -4.013 -4.776 1.00 73.06 204 LYS A C 1
ATOM 1646 O O . LYS A 1 204 ? -8.381 -4.083 -5.871 1.00 73.06 204 LYS A O 1
ATOM 1651 N N . ARG A 1 205 ? -8.049 -4.918 -3.818 1.00 73.31 205 ARG A N 1
ATOM 1652 C CA . ARG A 1 205 ? -9.037 -6.001 -3.958 1.00 73.31 205 ARG A CA 1
ATOM 1653 C C . ARG A 1 205 ? -10.446 -5.437 -4.091 1.00 73.31 205 ARG A C 1
ATOM 1655 O O . ARG A 1 205 ? -11.183 -5.898 -4.954 1.00 73.31 205 ARG A O 1
ATOM 1662 N N . GLU A 1 206 ? -10.802 -4.436 -3.297 1.00 72.12 206 GLU A N 1
ATOM 1663 C CA . GLU A 1 206 ? -12.099 -3.770 -3.364 1.00 72.12 206 GLU A CA 1
ATOM 1664 C C . GLU A 1 206 ? -12.269 -3.002 -4.679 1.00 72.12 206 GLU A C 1
ATOM 1666 O O . GLU A 1 206 ? -13.335 -3.053 -5.280 1.00 72.12 206 GLU A O 1
ATOM 1671 N N . GLU A 1 207 ? -11.225 -2.350 -5.189 1.00 66.81 207 GLU A N 1
ATOM 1672 C CA . GLU A 1 207 ? -11.239 -1.703 -6.503 1.00 66.81 207 GLU A CA 1
ATOM 1673 C C . GLU A 1 207 ? -11.429 -2.729 -7.629 1.00 66.81 207 GLU A C 1
ATOM 1675 O O . GLU A 1 207 ? -12.243 -2.524 -8.535 1.00 66.81 207 GLU A O 1
ATOM 1680 N N . ILE A 1 208 ? -10.749 -3.877 -7.551 1.00 61.41 208 ILE A N 1
ATOM 1681 C CA . ILE A 1 208 ? -10.954 -5.005 -8.468 1.00 61.41 208 ILE A CA 1
ATOM 1682 C C . ILE A 1 208 ? -12.394 -5.519 -8.362 1.00 61.41 208 ILE A C 1
ATOM 1684 O O . ILE A 1 208 ? -13.033 -5.744 -9.388 1.00 61.41 208 ILE A O 1
ATOM 1688 N N . GLU A 1 209 ? -12.927 -5.679 -7.153 1.00 59.94 209 GLU A N 1
ATOM 1689 C CA . GLU A 1 209 ? -14.270 -6.208 -6.916 1.00 59.94 209 GLU A CA 1
ATOM 1690 C C . GLU A 1 209 ? -15.364 -5.220 -7.345 1.00 59.94 209 GLU A C 1
ATOM 1692 O O . GLU A 1 209 ? -16.326 -5.623 -7.991 1.00 59.94 209 GLU A O 1
ATOM 1697 N N . LYS A 1 210 ? -15.186 -3.915 -7.113 1.00 58.00 210 LYS A N 1
ATOM 1698 C CA . LYS A 1 210 ? -16.034 -2.843 -7.664 1.00 58.00 210 LYS A CA 1
ATOM 1699 C C . LYS A 1 210 ? -15.968 -2.833 -9.180 1.00 58.00 210 LYS A C 1
ATOM 1701 O O . LYS A 1 210 ? -16.994 -2.731 -9.849 1.00 58.00 210 LYS A O 1
ATOM 1706 N N . THR A 1 211 ? -14.779 -3.016 -9.748 1.00 54.75 211 THR A N 1
ATOM 1707 C CA . THR A 1 211 ? -14.614 -3.136 -11.196 1.00 54.75 211 THR A CA 1
ATOM 1708 C C . THR A 1 211 ? -15.356 -4.368 -11.724 1.00 54.75 211 THR A C 1
ATOM 1710 O O . THR A 1 211 ? -16.065 -4.240 -12.720 1.00 54.75 211 THR A O 1
ATOM 1713 N N . LYS A 1 212 ? -15.291 -5.523 -11.046 1.00 52.94 212 LYS A N 1
ATOM 1714 C CA . LYS A 1 212 ? -16.056 -6.743 -11.377 1.00 52.94 212 LYS A CA 1
ATOM 1715 C C . LYS A 1 212 ? -17.567 -6.582 -11.175 1.00 52.94 212 LYS A C 1
ATOM 1717 O O . LYS A 1 212 ? -18.346 -7.020 -12.017 1.00 52.94 212 LYS A O 1
ATOM 1722 N N . GLN A 1 213 ? -18.019 -5.909 -10.120 1.00 48.66 213 GLN A N 1
ATOM 1723 C CA . GLN A 1 213 ? -19.435 -5.584 -9.918 1.00 48.66 213 GLN A CA 1
ATOM 1724 C C . GLN A 1 213 ? -19.946 -4.638 -11.007 1.00 48.66 213 GLN A C 1
ATOM 1726 O O . GLN A 1 213 ? -21.026 -4.856 -11.550 1.00 48.66 213 GLN A O 1
ATOM 1731 N N . HIS A 1 214 ? -19.144 -3.660 -11.434 1.00 46.94 214 HIS A N 1
ATOM 1732 C CA . HIS A 1 214 ? -19.441 -2.870 -12.627 1.00 46.94 214 HIS A CA 1
ATOM 1733 C C . HIS A 1 214 ? -19.436 -3.716 -13.916 1.00 46.94 214 HIS A C 1
ATOM 1735 O O . HIS A 1 214 ? -20.145 -3.364 -14.859 1.00 46.94 214 HIS A O 1
ATOM 1741 N N . MET A 1 215 ? -18.718 -4.848 -13.974 1.00 48.62 215 MET A N 1
ATOM 1742 C CA . MET A 1 215 ? -18.812 -5.831 -15.071 1.00 48.62 215 MET A CA 1
ATOM 1743 C C . MET A 1 215 ? -20.074 -6.712 -15.006 1.00 48.62 215 MET A C 1
ATOM 1745 O O . MET A 1 215 ? -20.494 -7.241 -16.033 1.00 48.62 215 MET A O 1
ATOM 1749 N N . ARG A 1 216 ? -20.771 -6.799 -13.862 1.00 48.56 216 ARG A N 1
ATOM 1750 C CA . ARG A 1 216 ? -22.102 -7.438 -13.749 1.00 48.56 216 ARG A CA 1
ATOM 1751 C C . ARG A 1 216 ? -23.256 -6.573 -14.281 1.00 48.56 216 ARG A C 1
ATOM 1753 O O . ARG A 1 216 ? -24.417 -6.865 -14.015 1.00 48.56 216 ARG A O 1
ATOM 1760 N N . THR A 1 217 ? -22.979 -5.537 -15.075 1.00 51.03 217 THR A N 1
ATOM 1761 C CA . THR A 1 217 ? -24.021 -4.800 -15.809 1.00 51.03 217 THR A CA 1
ATOM 1762 C C . THR A 1 217 ? -24.150 -5.318 -17.248 1.00 51.03 217 THR A C 1
ATOM 1764 O O . THR A 1 217 ? -23.579 -4.768 -18.185 1.00 51.03 217 THR A O 1
ATOM 1767 N N . GLY A 1 218 ? -24.936 -6.393 -17.400 1.00 60.16 218 GLY A N 1
ATOM 1768 C CA . GLY A 1 218 ? -25.447 -6.925 -18.674 1.00 60.16 218 GLY A CA 1
ATOM 1769 C C . GLY A 1 218 ? -24.530 -7.921 -19.395 1.00 60.16 218 GLY A C 1
ATOM 1770 O O . GLY A 1 218 ? -23.324 -7.719 -19.477 1.00 60.16 218 GLY A O 1
ATOM 1771 N N . ARG A 1 219 ? -25.106 -9.001 -19.942 1.00 68.31 219 ARG A N 1
ATOM 1772 C CA . ARG A 1 219 ? -24.417 -9.904 -20.885 1.00 68.31 219 ARG A CA 1
ATOM 1773 C C . ARG A 1 219 ? -23.915 -9.109 -22.093 1.00 68.31 219 ARG A C 1
ATOM 1775 O O . ARG A 1 219 ? -24.641 -8.262 -22.621 1.00 68.31 219 ARG A O 1
ATOM 1782 N N . LEU A 1 220 ? -22.702 -9.395 -22.560 1.00 75.88 220 LEU A N 1
ATOM 1783 C CA . LEU A 1 220 ? -22.216 -8.877 -23.833 1.00 75.88 220 LEU A CA 1
ATOM 1784 C C . LEU A 1 220 ? -23.113 -9.404 -24.955 1.00 75.88 220 LEU A C 1
ATOM 1786 O O . LEU A 1 220 ? -23.409 -10.595 -25.020 1.00 75.88 220 LEU A O 1
ATOM 1790 N N . SER A 1 221 ? -23.508 -8.520 -25.871 1.00 81.38 221 SER A N 1
ATOM 1791 C CA . SER A 1 221 ? -24.164 -8.962 -27.103 1.00 81.38 221 SER A CA 1
ATOM 1792 C C . SER A 1 221 ? -23.217 -9.850 -27.916 1.00 81.38 221 SER A C 1
ATOM 1794 O O . SER A 1 221 ? -22.004 -9.6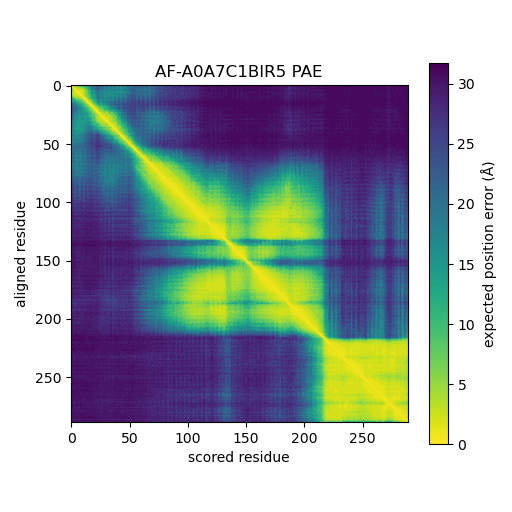20 -27.907 1.00 81.38 221 SER A O 1
ATOM 1796 N N . ASP A 1 222 ? -23.752 -10.802 -28.680 1.00 84.62 222 ASP A N 1
ATOM 1797 C CA . ASP A 1 222 ? -22.944 -11.710 -29.511 1.00 84.62 222 ASP A CA 1
ATOM 1798 C C . ASP A 1 222 ? -22.029 -10.953 -30.486 1.00 84.62 222 ASP A C 1
ATOM 1800 O O . ASP A 1 222 ? -20.871 -11.324 -30.693 1.00 84.62 222 ASP A O 1
ATOM 1804 N N . LYS A 1 223 ? -22.510 -9.819 -31.019 1.00 86.81 223 LYS A N 1
ATOM 1805 C CA . LYS A 1 223 ? -21.722 -8.905 -31.861 1.00 86.81 223 LYS A CA 1
ATOM 1806 C C . LYS A 1 223 ? -20.511 -8.343 -31.107 1.00 86.81 223 LYS A C 1
ATOM 1808 O O . LYS A 1 223 ? -19.417 -8.270 -31.664 1.00 86.81 223 LYS A O 1
ATOM 1813 N N . THR A 1 224 ? -20.690 -7.971 -29.839 1.00 89.00 224 THR A N 1
ATOM 1814 C CA . THR A 1 224 ? -19.621 -7.440 -28.979 1.00 89.00 224 THR A CA 1
ATOM 1815 C C . THR A 1 224 ? -18.627 -8.528 -28.570 1.00 89.00 224 THR A C 1
ATOM 1817 O O . THR A 1 224 ? -17.423 -8.283 -28.634 1.00 89.00 224 THR A O 1
ATOM 1820 N N . LYS A 1 225 ? -19.101 -9.735 -28.215 1.00 90.94 225 LYS A N 1
ATOM 1821 C CA . LYS A 1 225 ? -18.239 -10.895 -27.905 1.00 90.94 225 LYS A CA 1
ATOM 18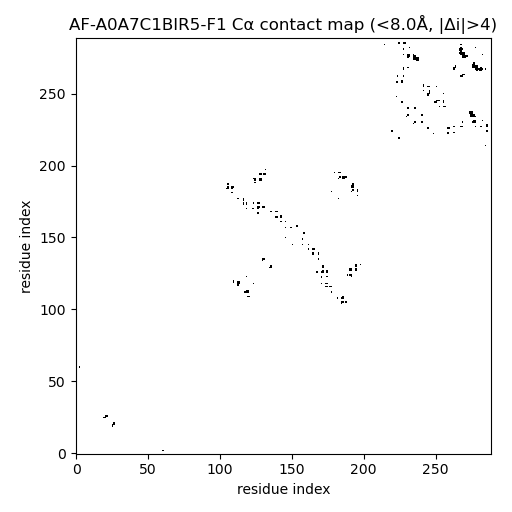22 C C . LYS A 1 225 ? -17.343 -11.251 -29.090 1.00 90.94 225 LYS A C 1
ATOM 1824 O O . LYS A 1 225 ? -16.127 -11.392 -28.946 1.00 90.94 225 LYS A O 1
ATOM 1829 N N . TYR A 1 226 ? -17.937 -11.333 -30.281 1.00 93.62 226 TYR A N 1
ATOM 1830 C CA . TYR A 1 226 ? -17.204 -11.618 -31.509 1.00 93.62 226 TYR A CA 1
ATOM 1831 C C . TYR A 1 226 ? -16.182 -10.525 -31.827 1.00 93.62 226 TYR A C 1
ATOM 1833 O O . TYR A 1 226 ? -15.031 -10.837 -32.115 1.00 93.62 226 TYR A O 1
ATOM 1841 N N . ALA A 1 227 ? -16.575 -9.250 -31.746 1.00 93.00 227 ALA A N 1
ATOM 1842 C CA . ALA A 1 227 ? -15.672 -8.130 -31.994 1.00 93.00 227 ALA A CA 1
ATOM 1843 C C . ALA A 1 227 ? -14.460 -8.141 -31.049 1.00 93.00 227 ALA A C 1
ATOM 1845 O O . ALA A 1 227 ? -13.334 -7.920 -31.490 1.00 93.00 227 ALA A O 1
ATOM 1846 N N . LEU A 1 228 ? -14.678 -8.462 -29.772 1.00 93.81 228 LEU A N 1
ATOM 1847 C CA . LEU A 1 228 ? -13.611 -8.576 -28.780 1.00 93.81 228 LEU A CA 1
ATOM 1848 C C . LEU A 1 228 ? -12.683 -9.769 -29.067 1.00 93.81 228 LEU A C 1
ATOM 1850 O O . LEU A 1 228 ? -11.463 -9.632 -29.000 1.00 93.81 228 LEU A O 1
ATOM 1854 N N . THR A 1 229 ? -13.247 -10.910 -29.473 1.00 94.44 229 THR A N 1
ATOM 1855 C CA . THR A 1 229 ? -12.481 -12.105 -29.873 1.00 94.44 229 THR A CA 1
ATOM 1856 C C . THR A 1 229 ? -11.659 -11.856 -31.138 1.00 94.44 229 THR A C 1
ATOM 1858 O O . THR A 1 229 ? -10.518 -12.302 -31.236 1.00 94.44 229 THR A O 1
ATOM 1861 N N . TYR A 1 230 ? -12.218 -11.127 -32.103 1.00 95.75 230 TYR A N 1
ATOM 1862 C CA . TYR A 1 230 ? -11.528 -10.737 -33.329 1.00 95.75 230 TYR A CA 1
ATOM 1863 C C . TYR A 1 230 ? -10.311 -9.854 -33.027 1.00 95.75 230 TYR A C 1
ATOM 1865 O O . TYR A 1 230 ? -9.208 -10.133 -33.493 1.00 95.75 230 TYR A O 1
ATOM 1873 N N . ILE A 1 231 ? -10.487 -8.848 -32.164 1.00 95.88 231 ILE A N 1
ATOM 1874 C CA . ILE A 1 231 ? -9.395 -7.971 -31.728 1.00 95.88 231 ILE A CA 1
ATOM 1875 C C . ILE A 1 231 ? -8.312 -8.755 -30.979 1.00 95.88 231 ILE A C 1
ATOM 1877 O O . ILE A 1 231 ? -7.132 -8.535 -31.228 1.00 95.88 231 ILE A O 1
ATOM 1881 N N . MET A 1 232 ? -8.695 -9.697 -30.112 1.00 94.31 232 MET A N 1
ATOM 1882 C CA . MET A 1 232 ? -7.744 -10.553 -29.393 1.00 94.31 232 MET A CA 1
ATOM 1883 C C . MET A 1 232 ? -6.878 -11.406 -30.327 1.00 94.31 232 MET A C 1
ATOM 1885 O O . MET A 1 232 ? -5.715 -11.649 -30.021 1.00 94.31 232 MET A O 1
ATOM 1889 N N . ARG A 1 233 ? -7.444 -11.893 -31.437 1.00 92.69 233 ARG A N 1
ATOM 1890 C CA . ARG A 1 233 ? -6.754 -12.812 -32.353 1.00 92.69 233 ARG A CA 1
ATOM 1891 C C . ARG A 1 233 ? -5.865 -12.100 -33.363 1.00 92.69 233 ARG A C 1
ATOM 1893 O O . ARG A 1 233 ? -4.788 -12.600 -33.662 1.00 92.69 233 ARG A O 1
ATOM 1900 N N . GLU A 1 234 ? -6.321 -10.976 -33.907 1.00 93.56 234 GLU A N 1
ATOM 1901 C CA . GLU A 1 234 ? -5.685 -10.370 -35.085 1.00 93.56 234 GLU A CA 1
ATOM 1902 C C . GLU A 1 234 ? -5.046 -9.007 -34.819 1.00 93.56 234 GLU A C 1
ATOM 1904 O O . GLU A 1 234 ? -4.269 -8.529 -35.644 1.00 93.56 234 GLU A O 1
ATOM 1909 N N . SER A 1 235 ? -5.347 -8.376 -33.681 1.00 93.50 235 SER A N 1
ATOM 1910 C CA . SER A 1 235 ? -4.924 -7.008 -33.361 1.00 93.50 235 SER A CA 1
ATOM 1911 C C . SER A 1 235 ? -5.079 -6.043 -34.555 1.00 93.50 235 SER A C 1
ATOM 1913 O O . SER A 1 235 ? -4.093 -5.468 -35.031 1.00 93.50 235 SER A O 1
ATOM 1915 N N . PRO A 1 236 ? -6.298 -5.903 -35.112 1.00 95.25 236 PRO A N 1
ATOM 1916 C CA . PRO A 1 236 ? -6.523 -5.208 -36.372 1.00 95.25 236 PRO A CA 1
ATOM 1917 C C . PRO A 1 236 ? -6.311 -3.699 -36.224 1.00 95.25 236 PRO A C 1
ATOM 1919 O O . PRO A 1 236 ? -6.551 -3.109 -35.168 1.00 95.25 236 PRO A O 1
ATOM 1922 N N . SER A 1 237 ? -5.949 -3.029 -37.314 1.00 96.00 237 SER A N 1
ATOM 1923 C CA . SER A 1 237 ? -6.106 -1.576 -37.396 1.00 96.00 237 SER A CA 1
ATOM 1924 C C . SER A 1 237 ? -7.587 -1.184 -37.353 1.00 96.00 237 SER A C 1
ATOM 1926 O O . SER A 1 237 ? -8.487 -1.969 -37.661 1.00 96.00 237 SER A O 1
ATOM 1928 N N . ASP A 1 238 ? -7.862 0.083 -37.045 1.00 92.94 238 ASP A N 1
ATOM 1929 C CA . ASP A 1 238 ? -9.229 0.611 -37.038 1.00 92.94 238 ASP A CA 1
ATOM 1930 C C . ASP A 1 238 ? -9.969 0.396 -38.372 1.00 92.94 238 ASP A C 1
ATOM 1932 O O . ASP A 1 238 ? -11.170 0.126 -38.384 1.00 92.94 238 ASP A O 1
ATOM 1936 N N . LYS A 1 239 ? -9.268 0.499 -39.509 1.00 94.56 239 LYS A N 1
ATOM 19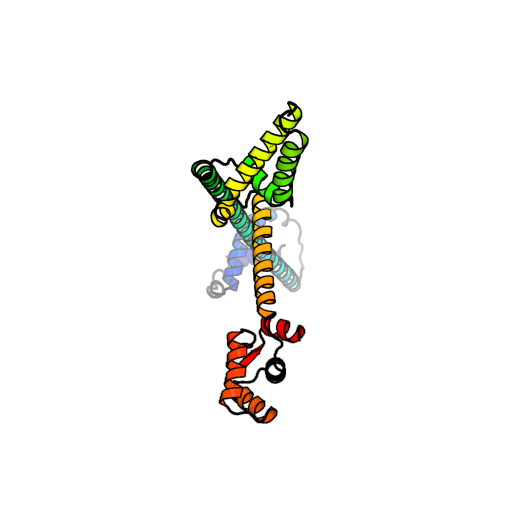37 C CA . LYS A 1 239 ? -9.868 0.299 -40.839 1.00 94.56 239 LYS A CA 1
ATOM 1938 C C . LYS A 1 239 ? -10.228 -1.167 -41.081 1.00 94.56 239 LYS A C 1
ATOM 1940 O O . LYS A 1 239 ? -11.299 -1.443 -41.622 1.00 94.56 239 LYS A O 1
ATOM 1945 N N . GLU A 1 240 ? -9.353 -2.085 -40.680 1.00 95.81 240 GLU A N 1
ATOM 1946 C CA . GLU A 1 240 ? -9.565 -3.532 -40.807 1.00 95.81 240 GLU A CA 1
ATOM 1947 C C . GLU A 1 240 ? -10.710 -3.992 -39.912 1.00 95.81 240 GLU A C 1
ATOM 1949 O O . GLU A 1 240 ? -11.643 -4.622 -40.405 1.00 95.81 240 GLU A O 1
ATOM 1954 N N . TYR A 1 241 ? -10.717 -3.556 -38.649 1.00 96.25 241 TYR A N 1
ATOM 1955 C CA . TYR A 1 241 ? -11.819 -3.799 -37.722 1.00 96.25 241 TYR A CA 1
ATOM 1956 C C . TYR A 1 241 ? -13.162 -3.367 -38.316 1.00 96.25 241 TYR A C 1
ATOM 1958 O O . TYR A 1 241 ? -14.115 -4.146 -38.366 1.00 96.25 241 TYR A O 1
ATOM 1966 N N . MET A 1 242 ? -13.242 -2.129 -38.813 1.00 95.44 242 MET A N 1
ATOM 1967 C CA . MET A 1 242 ? -14.492 -1.593 -39.351 1.00 95.44 242 MET A CA 1
ATOM 1968 C C . MET A 1 242 ? -14.956 -2.350 -40.595 1.00 95.44 242 MET A C 1
ATOM 1970 O O . MET A 1 242 ? -16.155 -2.567 -40.757 1.00 95.44 242 MET A O 1
ATOM 1974 N N . ARG A 1 243 ? -14.034 -2.764 -41.471 1.00 95.50 243 ARG A N 1
ATOM 1975 C CA . ARG A 1 243 ? -14.365 -3.568 -42.654 1.00 95.50 243 ARG A CA 1
ATOM 1976 C C . ARG A 1 243 ? -14.889 -4.945 -42.248 1.00 95.50 243 ARG A C 1
ATOM 1978 O O . ARG A 1 243 ? -15.967 -5.330 -42.696 1.00 95.50 243 ARG A O 1
ATOM 1985 N N . HIS A 1 244 ? -14.164 -5.632 -41.367 1.00 94.69 244 HIS A N 1
ATOM 1986 C CA . HIS A 1 244 ? -14.454 -7.004 -40.957 1.00 94.69 244 HIS A CA 1
ATOM 1987 C C . HIS A 1 244 ? -15.784 -7.123 -40.212 1.00 94.69 244 HIS A C 1
ATOM 1989 O O . HIS A 1 244 ? -16.638 -7.927 -40.576 1.00 94.69 244 HIS A O 1
ATOM 1995 N N . ILE A 1 245 ? -16.021 -6.265 -39.217 1.00 94.75 245 ILE A N 1
ATOM 1996 C CA . ILE A 1 245 ? -17.251 -6.304 -38.412 1.00 94.75 245 ILE A CA 1
ATOM 1997 C C . ILE A 1 245 ? -18.485 -5.944 -39.247 1.00 94.75 245 ILE A C 1
ATOM 1999 O O . ILE A 1 245 ? -19.536 -6.569 -39.091 1.00 94.75 245 ILE A O 1
ATOM 2003 N N . LYS A 1 246 ? -18.363 -4.988 -40.178 1.00 95.50 246 LYS A N 1
ATOM 2004 C CA . LYS A 1 246 ? -19.453 -4.663 -41.108 1.00 95.50 246 LYS A CA 1
ATOM 2005 C C . LYS A 1 246 ? -19.792 -5.836 -42.019 1.00 95.50 246 LYS A C 1
ATOM 2007 O O . LYS A 1 246 ? -20.968 -6.146 -42.164 1.00 95.50 246 LYS A O 1
ATOM 2012 N N . GLN A 1 247 ? -18.783 -6.478 -42.610 1.00 92.75 247 GLN A N 1
ATOM 2013 C CA . GLN A 1 247 ? -18.982 -7.624 -43.501 1.00 92.75 247 GLN A CA 1
ATOM 2014 C C . GLN A 1 247 ? -19.565 -8.823 -42.751 1.00 92.75 247 GLN A C 1
ATOM 2016 O O . GLN A 1 247 ? -20.509 -9.446 -43.225 1.00 92.75 247 GLN A O 1
ATOM 2021 N N . ARG A 1 248 ? -19.056 -9.112 -41.548 1.00 92.56 248 ARG A N 1
ATOM 2022 C CA . ARG A 1 248 ? -19.481 -10.271 -40.758 1.00 92.56 248 ARG A CA 1
ATOM 2023 C C . ARG A 1 248 ? -20.944 -10.210 -40.324 1.00 92.56 248 ARG A C 1
ATOM 2025 O O . ARG A 1 248 ? -21.595 -11.255 -40.287 1.00 92.56 248 ARG A O 1
ATOM 2032 N N . PHE A 1 249 ? -21.423 -9.023 -39.949 1.00 90.06 249 PHE A N 1
ATOM 2033 C CA . PHE A 1 249 ? -22.757 -8.830 -39.368 1.00 90.06 249 PHE A CA 1
ATOM 2034 C C . PHE A 1 249 ? -23.738 -8.084 -40.274 1.00 90.06 249 PHE A C 1
ATOM 2036 O O . PHE A 1 249 ? -24.874 -7.870 -39.862 1.00 90.06 249 PHE A O 1
ATOM 2043 N N . ASN A 1 250 ? -23.313 -7.683 -41.475 1.00 92.94 250 ASN A N 1
ATOM 2044 C CA . ASN A 1 250 ? -24.092 -6.866 -42.406 1.00 92.94 250 ASN A CA 1
ATOM 2045 C C . ASN A 1 250 ? -24.701 -5.611 -41.742 1.00 92.94 250 ASN A C 1
ATOM 2047 O O . ASN A 1 250 ? -25.899 -5.354 -41.837 1.00 92.94 250 ASN A O 1
ATOM 2051 N N . ILE A 1 251 ? -23.872 -4.851 -41.016 1.00 90.00 251 ILE A N 1
ATOM 2052 C CA . ILE A 1 251 ? -24.304 -3.665 -40.256 1.00 90.00 251 ILE A CA 1
ATOM 2053 C C . ILE A 1 251 ? -23.784 -2.350 -40.842 1.00 90.00 251 ILE A C 1
ATOM 2055 O O . ILE A 1 251 ? -22.755 -2.290 -41.524 1.00 90.00 251 ILE A O 1
ATOM 2059 N N . ALA A 1 252 ? -24.479 -1.261 -40.510 1.00 91.19 252 ALA A N 1
ATOM 2060 C CA . ALA A 1 252 ? -24.068 0.089 -40.866 1.00 91.19 252 ALA A CA 1
ATOM 2061 C C . ALA A 1 252 ? -22.764 0.506 -40.158 1.00 91.19 252 ALA A C 1
ATOM 2063 O O . ALA A 1 252 ? -22.426 0.041 -39.066 1.00 91.19 252 ALA A O 1
ATOM 2064 N N . THR A 1 253 ? -22.039 1.455 -40.759 1.00 90.31 253 THR A N 1
ATOM 2065 C CA . THR A 1 253 ? -20.792 2.002 -40.193 1.00 90.31 253 THR A CA 1
ATOM 2066 C C . THR A 1 253 ? -21.006 2.623 -38.808 1.00 90.31 253 THR A C 1
ATOM 2068 O O . THR A 1 253 ? -20.140 2.500 -37.945 1.00 90.31 253 THR A O 1
ATOM 2071 N N . SER A 1 254 ? -22.151 3.271 -38.573 1.00 89.50 254 SER A N 1
ATOM 2072 C CA . SER A 1 254 ? -22.505 3.867 -37.278 1.00 89.50 254 SER A CA 1
ATOM 2073 C C . SER A 1 254 ? -22.609 2.817 -36.169 1.00 89.50 254 SER A C 1
ATOM 2075 O O . SER A 1 254 ? -22.079 3.019 -35.078 1.00 89.50 254 SER A O 1
ATOM 2077 N N . GLU A 1 255 ? -23.213 1.664 -36.459 1.00 83.50 255 GLU A N 1
ATOM 2078 C CA . GLU A 1 255 ? -23.366 0.569 -35.500 1.00 83.50 255 GLU A CA 1
ATOM 2079 C C . GLU A 1 255 ? -22.023 -0.111 -35.194 1.00 83.50 255 GLU A C 1
ATOM 2081 O O . GLU A 1 255 ? -21.684 -0.299 -34.025 1.00 83.50 255 GLU A O 1
ATOM 2086 N N . ALA A 1 256 ? -21.205 -0.392 -36.216 1.00 90.25 256 ALA A N 1
ATOM 2087 C CA . ALA A 1 256 ? -19.853 -0.929 -36.023 1.00 90.25 256 ALA A CA 1
ATOM 2088 C C . ALA A 1 256 ? -18.970 0.021 -35.186 1.00 90.25 256 ALA A C 1
ATOM 2090 O O . ALA A 1 256 ? -18.236 -0.420 -34.295 1.00 90.25 256 ALA A O 1
ATOM 2091 N N . ASN A 1 257 ? -19.101 1.334 -35.412 1.00 91.12 257 ASN A N 1
ATOM 2092 C CA . ASN A 1 257 ? -18.429 2.357 -34.614 1.00 91.12 257 ASN A CA 1
ATOM 2093 C C . ASN A 1 257 ? -18.921 2.378 -33.168 1.00 91.12 257 ASN A C 1
ATOM 2095 O O . ASN A 1 257 ? -18.097 2.511 -32.267 1.00 91.12 257 ASN A O 1
ATOM 2099 N N . ARG A 1 258 ? -20.228 2.215 -32.931 1.00 88.12 258 ARG A N 1
ATOM 2100 C CA . ARG A 1 258 ? -20.794 2.153 -31.577 1.00 88.12 258 ARG A CA 1
ATOM 2101 C C . ARG A 1 258 ? -20.219 0.980 -30.786 1.00 88.12 258 ARG A C 1
ATOM 2103 O O . ARG A 1 258 ? -19.842 1.165 -29.634 1.00 88.12 258 ARG A O 1
ATOM 2110 N N . ILE A 1 259 ? -20.097 -0.196 -31.409 1.00 89.44 259 ILE A N 1
ATOM 2111 C CA . ILE A 1 259 ? -19.484 -1.380 -30.782 1.00 89.44 259 ILE A CA 1
ATOM 2112 C C . ILE A 1 259 ? -18.015 -1.099 -30.446 1.00 89.44 259 ILE A C 1
ATOM 2114 O O . ILE A 1 259 ? -17.591 -1.317 -29.314 1.00 89.44 259 ILE A O 1
ATOM 2118 N N . ARG A 1 260 ? -17.248 -0.549 -31.397 1.00 93.12 260 ARG A N 1
ATOM 2119 C CA . ARG A 1 260 ? -15.837 -0.192 -31.178 1.00 93.12 260 ARG A CA 1
ATOM 2120 C C . ARG A 1 260 ? -15.671 0.805 -30.033 1.00 93.12 260 ARG A C 1
ATOM 2122 O O . ARG A 1 260 ? -14.829 0.622 -29.162 1.00 93.12 260 ARG A O 1
ATOM 2129 N N . TRP A 1 261 ? -16.480 1.862 -30.043 1.00 89.94 261 TRP A N 1
ATOM 2130 C CA . TRP A 1 261 ? -16.434 2.918 -29.040 1.00 89.94 261 TRP A CA 1
ATOM 2131 C C . TRP A 1 261 ? -16.813 2.388 -27.661 1.00 89.94 261 TRP A C 1
ATOM 2133 O O . TRP A 1 261 ? -16.123 2.688 -26.697 1.00 89.94 261 TRP A O 1
ATOM 2143 N N . TYR A 1 262 ? -17.828 1.525 -27.572 1.00 88.88 262 TYR A N 1
ATOM 2144 C CA . TYR A 1 262 ? -18.170 0.821 -26.337 1.00 88.88 262 TYR A CA 1
ATOM 2145 C C . TYR A 1 262 ? -16.989 -0.001 -25.795 1.00 88.88 262 TYR A C 1
ATOM 2147 O O . TYR A 1 262 ? -16.657 0.127 -24.618 1.00 88.88 262 TYR A O 1
ATOM 2155 N N . LEU A 1 263 ? -16.320 -0.797 -26.641 1.00 92.12 263 LEU A N 1
ATOM 2156 C CA . LEU A 1 263 ? -15.169 -1.616 -26.234 1.00 92.12 263 LEU A CA 1
ATOM 2157 C C . LEU A 1 263 ? -13.993 -0.766 -25.726 1.00 92.12 263 LEU A C 1
ATOM 2159 O O . LEU A 1 263 ? -13.373 -1.120 -24.723 1.00 92.12 263 LEU A O 1
ATOM 2163 N N . MET A 1 264 ? -13.720 0.369 -26.376 1.00 91.19 264 MET A N 1
ATOM 2164 C CA . MET A 1 264 ? -12.680 1.313 -25.946 1.00 91.19 264 MET A CA 1
ATOM 2165 C C . MET A 1 264 ? -13.072 2.059 -24.664 1.00 91.19 264 MET A C 1
ATOM 2167 O O . MET A 1 264 ? -12.282 2.142 -23.730 1.00 91.19 264 MET A O 1
ATOM 2171 N N . HIS A 1 265 ? -14.309 2.552 -24.571 1.00 88.12 265 HIS A N 1
ATOM 2172 C CA . HIS A 1 265 ? -14.808 3.276 -23.399 1.00 88.12 265 HIS A CA 1
ATOM 2173 C C . HIS A 1 265 ? -14.867 2.381 -22.154 1.00 88.12 265 HIS A C 1
ATOM 2175 O O . HIS A 1 265 ? -14.622 2.832 -21.039 1.00 88.12 265 HIS A O 1
ATOM 2181 N N . LYS A 1 266 ? -15.179 1.091 -22.319 1.00 86.50 266 LYS A N 1
ATOM 2182 C CA . LYS A 1 266 ? -15.117 0.095 -21.237 1.00 86.50 266 LYS A CA 1
ATOM 2183 C C . LYS A 1 266 ? -13.698 -0.412 -20.964 1.00 86.50 266 LYS A C 1
ATOM 2185 O O . LYS A 1 266 ? -13.528 -1.268 -20.100 1.00 86.50 266 LYS A O 1
ATOM 2190 N N . GLN A 1 267 ? -12.695 0.124 -21.665 1.00 90.88 267 GLN A N 1
ATOM 2191 C CA . GLN A 1 2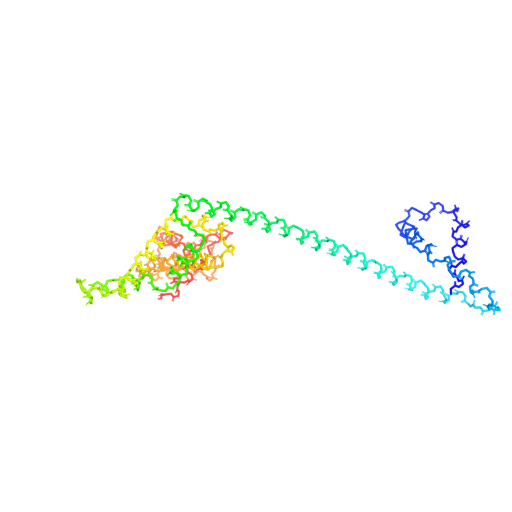67 ? -11.281 -0.234 -21.543 1.00 90.88 267 GLN A CA 1
ATOM 2192 C C . GLN A 1 267 ? -11.014 -1.729 -21.768 1.00 90.88 267 GLN A C 1
ATOM 2194 O O . GLN A 1 267 ? -10.060 -2.284 -21.227 1.00 90.88 267 GLN A O 1
ATOM 2199 N N . TYR A 1 268 ? -11.855 -2.406 -22.552 1.00 92.69 268 TYR A N 1
ATOM 2200 C CA . TYR A 1 268 ? -11.609 -3.788 -22.969 1.00 92.69 268 TYR A CA 1
ATOM 2201 C C . TYR A 1 268 ? -10.581 -3.857 -24.098 1.00 92.69 268 TYR A C 1
ATOM 2203 O O . TYR A 1 268 ? -9.932 -4.882 -24.289 1.00 92.69 268 TYR A O 1
ATOM 2211 N N . VAL A 1 269 ? -10.436 -2.760 -24.836 1.00 94.75 269 VAL A N 1
ATOM 2212 C CA . VAL A 1 269 ? -9.526 -2.613 -25.967 1.00 94.75 269 VAL A CA 1
ATOM 2213 C C . VAL A 1 269 ? -8.818 -1.270 -25.853 1.00 94.75 269 VAL A C 1
ATOM 2215 O O . VAL A 1 269 ? -9.433 -0.274 -25.473 1.00 94.75 269 VAL A O 1
ATOM 2218 N N . GLU A 1 270 ? -7.548 -1.240 -26.229 1.00 95.19 270 GLU A N 1
ATOM 2219 C CA . GLU A 1 270 ? -6.728 -0.034 -26.317 1.00 95.19 270 GLU A CA 1
ATOM 2220 C C . GLU A 1 270 ? -6.036 0.071 -27.682 1.00 95.19 270 GLU A C 1
ATOM 2222 O O . GLU A 1 270 ? -6.075 -0.858 -28.492 1.00 95.19 270 GLU A O 1
ATOM 2227 N N . ARG A 1 271 ? -5.417 1.225 -27.956 1.00 94.25 271 ARG A N 1
ATOM 2228 C CA . ARG A 1 271 ? -4.641 1.450 -29.180 1.00 94.25 271 ARG A CA 1
ATOM 2229 C C . ARG A 1 271 ? -3.153 1.356 -28.887 1.00 94.25 271 ARG A C 1
ATOM 2231 O O . ARG A 1 271 ? -2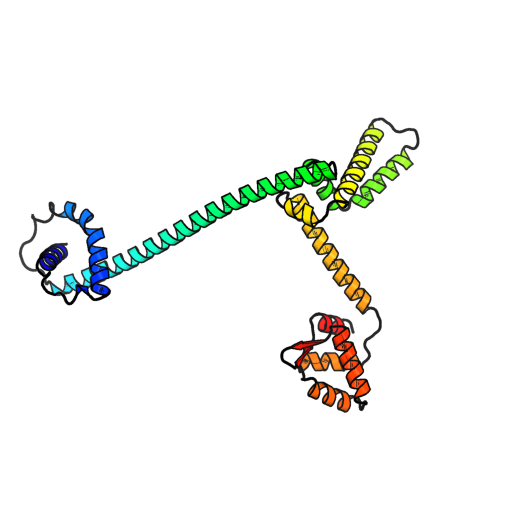.609 2.220 -28.207 1.00 94.25 271 ARG A O 1
ATOM 2238 N N . VAL A 1 272 ? -2.492 0.370 -29.483 1.00 92.06 272 VAL A N 1
ATOM 2239 C CA . VAL A 1 272 ? -1.040 0.189 -29.398 1.00 92.06 272 VAL A CA 1
ATOM 2240 C C . VAL A 1 272 ? -0.480 0.211 -30.813 1.00 92.06 272 VAL A C 1
ATOM 2242 O O . VAL A 1 272 ? -0.888 -0.582 -31.655 1.00 92.06 272 VAL A O 1
ATOM 2245 N N . GLN A 1 273 ? 0.421 1.155 -31.103 1.00 90.75 273 GLN A N 1
ATOM 2246 C CA . GLN A 1 273 ? 1.076 1.279 -32.418 1.00 90.75 273 GLN A CA 1
ATOM 2247 C C . GLN A 1 273 ? 0.087 1.327 -33.607 1.00 90.75 273 GLN A C 1
ATOM 2249 O O . GLN A 1 273 ? 0.322 0.749 -34.664 1.00 90.75 273 GLN A O 1
ATOM 2254 N N . GLY A 1 274 ? -1.055 2.005 -33.431 1.00 89.06 274 GLY A N 1
ATOM 2255 C CA . GLY A 1 274 ? -2.083 2.142 -34.474 1.00 89.06 274 GLY A CA 1
ATOM 2256 C C . GLY A 1 274 ? -2.980 0.912 -34.678 1.00 89.06 274 GLY A C 1
ATOM 2257 O O . GLY A 1 274 ? -3.833 0.925 -35.568 1.00 89.06 274 GLY A O 1
ATOM 2258 N N . LYS A 1 275 ? -2.825 -0.123 -33.849 1.00 94.94 275 LYS A N 1
ATOM 2259 C CA . LYS A 1 275 ? -3.651 -1.333 -33.831 1.00 94.94 275 LYS A CA 1
ATOM 2260 C C . LYS A 1 275 ? -4.524 -1.380 -32.584 1.00 94.94 275 LYS A C 1
ATOM 2262 O O . LYS A 1 275 ? -4.163 -0.831 -31.544 1.00 94.94 275 LYS A O 1
ATOM 2267 N N . LEU A 1 276 ? -5.686 -2.010 -32.708 1.00 95.44 276 LEU A N 1
ATOM 2268 C CA . LEU A 1 276 ? -6.561 -2.319 -31.586 1.00 95.44 276 LEU A CA 1
ATOM 2269 C C . LEU A 1 276 ? -6.030 -3.574 -30.903 1.00 95.44 276 LEU A C 1
ATOM 2271 O O . LEU A 1 276 ? -5.931 -4.613 -31.545 1.00 95.44 276 LEU A O 1
ATOM 2275 N N . THR A 1 277 ? -5.732 -3.482 -29.614 1.00 95.00 277 THR A N 1
ATOM 2276 C CA . THR A 1 277 ? -5.217 -4.594 -28.811 1.00 95.00 277 THR A CA 1
ATOM 2277 C C . THR A 1 277 ? -6.142 -4.820 -27.626 1.00 95.00 277 THR A C 1
ATOM 2279 O O . THR A 1 277 ? -6.606 -3.864 -26.999 1.00 95.00 277 THR A O 1
ATOM 2282 N N . ILE A 1 278 ? -6.444 -6.081 -27.316 1.00 94.88 278 ILE A N 1
ATOM 2283 C CA . ILE A 1 278 ? -7.254 -6.416 -26.143 1.00 94.88 278 ILE A CA 1
ATOM 2284 C C . ILE A 1 278 ? -6.458 -6.153 -24.857 1.00 94.88 278 ILE A C 1
ATOM 2286 O O . ILE A 1 278 ? -5.283 -6.502 -24.755 1.00 94.88 278 ILE A O 1
ATOM 2290 N N . THR A 1 279 ? -7.093 -5.546 -23.858 1.00 93.88 279 THR A N 1
ATOM 2291 C CA . THR A 1 279 ? -6.463 -5.301 -22.554 1.00 93.88 279 THR A CA 1
ATOM 2292 C C . THR A 1 279 ? -6.622 -6.518 -21.641 1.00 93.88 279 THR A C 1
ATOM 2294 O O . THR A 1 279 ? -7.486 -7.372 -21.856 1.00 93.88 279 THR A O 1
ATOM 2297 N N . LYS A 1 280 ? -5.871 -6.563 -20.531 1.00 87.19 280 LYS A N 1
ATOM 2298 C CA . LYS A 1 280 ? -6.092 -7.558 -19.460 1.00 87.19 280 LYS A CA 1
ATOM 2299 C C . LYS A 1 280 ? -7.551 -7.572 -18.975 1.00 87.19 280 LYS A C 1
ATOM 2301 O O . LYS A 1 280 ? -8.100 -8.634 -18.696 1.00 87.19 280 LYS A O 1
ATOM 2306 N N . ARG A 1 281 ? -8.194 -6.397 -18.938 1.00 84.94 281 ARG A N 1
ATOM 2307 C CA . ARG A 1 281 ? -9.610 -6.233 -18.584 1.00 84.94 281 ARG A CA 1
ATOM 2308 C C . ARG A 1 281 ? -10.540 -6.852 -19.631 1.00 84.94 281 ARG A C 1
ATOM 2310 O O . ARG A 1 281 ? -11.522 -7.487 -19.264 1.00 84.94 281 ARG A O 1
ATOM 2317 N N . GLY A 1 282 ? -10.240 -6.681 -20.919 1.00 88.00 282 GLY A N 1
ATOM 2318 C CA . GLY A 1 282 ? -10.998 -7.301 -22.008 1.00 88.00 282 GLY A CA 1
ATOM 2319 C C . GLY A 1 282 ? -10.904 -8.826 -22.002 1.00 88.00 282 GLY A C 1
ATOM 2320 O O . GLY A 1 282 ? -11.919 -9.490 -22.191 1.00 88.00 282 GLY A O 1
ATOM 2321 N N . ILE A 1 283 ? -9.719 -9.377 -21.719 1.00 88.94 283 ILE A N 1
ATOM 2322 C CA . ILE A 1 283 ? -9.507 -10.830 -21.606 1.00 88.94 283 ILE A CA 1
ATOM 2323 C C . ILE A 1 283 ? -10.339 -11.407 -20.457 1.00 88.94 283 ILE A C 1
ATOM 2325 O O . ILE A 1 283 ? -11.094 -12.353 -20.669 1.00 88.94 283 ILE A O 1
ATOM 2329 N N . ALA A 1 284 ? -10.255 -10.802 -19.266 1.00 84.06 284 ALA A N 1
ATOM 2330 C CA . ALA A 1 284 ? -11.048 -11.222 -18.111 1.00 84.06 284 ALA A CA 1
ATOM 2331 C C . ALA A 1 284 ? -12.551 -11.183 -18.423 1.00 84.06 284 ALA A C 1
ATOM 2333 O O . ALA A 1 284 ? -13.271 -12.139 -18.149 1.00 84.06 284 ALA A O 1
ATOM 2334 N N . ARG A 1 285 ? -13.017 -10.126 -19.100 1.00 84.88 285 ARG A N 1
ATOM 2335 C CA . ARG A 1 285 ? -14.425 -10.027 -19.481 1.00 84.88 285 ARG A CA 1
ATOM 2336 C C . ARG A 1 285 ? -14.854 -11.103 -20.479 1.00 84.88 285 ARG A C 1
ATOM 2338 O O . ARG A 1 285 ? -15.950 -11.634 -20.359 1.00 84.88 285 ARG A O 1
ATOM 2345 N N . LEU A 1 286 ? -14.018 -11.413 -21.468 1.00 86.12 286 LEU A N 1
ATOM 2346 C CA . LEU A 1 286 ? -14.326 -12.453 -22.448 1.00 86.12 286 LEU A CA 1
ATOM 2347 C C . LEU A 1 286 ? -14.390 -13.848 -21.802 1.00 86.12 286 LEU A C 1
ATOM 2349 O O . LEU A 1 286 ? -15.133 -14.688 -22.289 1.00 86.12 286 LEU A O 1
ATOM 2353 N N . SER A 1 287 ? -13.654 -14.082 -20.708 1.00 81.50 287 SER A N 1
ATOM 2354 C CA . SER A 1 287 ? -13.697 -15.346 -19.955 1.00 81.50 287 SER A CA 1
ATOM 2355 C C . SER A 1 287 ? -14.912 -15.514 -19.032 1.00 81.50 287 SER A C 1
ATOM 2357 O O . SER A 1 287 ? -15.182 -16.627 -18.595 1.00 81.50 287 SER A O 1
ATOM 2359 N N . GLU A 1 288 ? -15.640 -14.435 -18.729 1.00 77.38 288 GLU A N 1
ATOM 2360 C CA . GLU A 1 288 ? -16.861 -14.454 -17.902 1.00 77.38 288 GLU A CA 1
ATOM 2361 C C . GLU A 1 288 ? -18.146 -14.744 -18.708 1.00 77.38 288 GLU A C 1
ATOM 2363 O O . GLU A 1 288 ? -19.231 -14.825 -18.129 1.00 77.38 288 GLU A O 1
ATOM 2368 N N . GLU A 1 289 ? -18.043 -14.831 -20.037 1.00 66.94 289 GLU A N 1
ATOM 2369 C CA . GLU A 1 289 ? -19.150 -14.837 -21.009 1.00 66.94 289 GLU A CA 1
ATOM 2370 C C . GLU A 1 289 ? -19.350 -16.166 -21.731 1.00 66.94 289 GLU A C 1
ATOM 2372 O O . GLU A 1 289 ? -20.487 -16.343 -22.237 1.00 66.94 289 GLU A O 1
#

Secondary structure (DSSP, 8-state):
-HHHHHHHHHHHHTTT-TTGGGSHHHHHHHHHHHHHGGGSTTGGGTGGG---S---HHHHHHHHHHHHHHHHHHHHHHHHHHHHHHHHHHHHHHHHHHHHHHHHHHHHHHHHHHHHH---HHHHHHHHHHHHSTTHHHHHHHHHHHHHHHTT---HHHHHHHHHHHHHHHHHHHHHTS-HHHHHTTTTSHHHHHHHHHHHHHHHHHHHHHHHHHHTS-PPPHHHHHHHHHHHHH--BHHHHHHHHHHHHT--HHHHHHHHHHHHHTTSEEEETTEEEE-HHHHHHHHT-

Nearest PDB structures (foldseek):
  7oyk-assembly2_DDD  TM=7.829E-01  e=1.734E-01  Bacillus subtilis subsp. subtilis str. 168
  3px7-assembly1_A  TM=8.554E-01  e=1.566E+00  Escherichia coli DH1
  3ja6-assembly1_I  TM=1.290E-01  e=5.099E+00  Escherichia coli

Solvent-accessible surface area (backbone atoms only — not comparable to full-atom values): 16346 Å² total; per-residue (Å²): 127,71,66,62,56,54,51,50,57,46,55,69,71,51,81,79,56,86,70,52,71,77,38,75,64,41,52,51,52,56,55,54,53,68,68,48,56,81,74,55,67,79,59,78,75,76,63,87,82,71,83,81,88,91,76,76,68,68,67,61,49,56,56,54,50,53,54,52,50,51,52,51,53,50,51,52,51,52,54,51,50,54,49,52,50,53,52,50,50,53,50,50,52,50,49,55,53,50,53,50,53,48,53,52,48,28,51,52,51,49,51,51,40,30,73,76,60,68,39,53,73,69,51,50,43,49,28,26,45,45,70,64,42,87,41,64,66,47,47,56,47,50,50,49,48,53,49,69,75,35,60,94,66,63,50,73,72,55,47,56,54,43,53,50,46,53,48,53,52,51,47,35,54,47,54,69,72,53,54,67,72,64,53,58,58,42,42,89,41,62,49,46,35,52,34,51,52,53,48,56,49,49,53,51,49,48,51,51,47,52,52,51,56,64,58,69,67,65,83,76,51,70,70,52,51,49,53,52,52,48,28,61,75,64,41,34,35,68,68,52,46,53,51,50,53,23,67,75,66,75,50,56,72,70,57,49,46,51,50,52,50,49,37,42,75,70,48,24,30,46,79,55,97,74,17,36,35,57,30,76,60,25,52,55,53,63,74,77,108

pLDDT: mean 73.22, std 19.92, range [34.28, 96.25]

Foldseek 3Di:
DVVVVVVVVVVVVPPPPPPLCPDPVVVVVVVVCVVCVVVCPVVVPPPVPDDDDDDDPVVVVVVVVVVVVVVVVVVVVVVVVVVVVVVVVVVVVVVVVVVVVLVVLLVVLQVVLCVPLVDHPVLLLLLLVCLVPPCLVVLVVVLVVLCVVQPPNQDPVSVVSNVVSVVSNSSNVSSVVDDLVSLVSNVVSVSSVVSSVVVVVVVVVVVVVVLVVVLPPDDDDPLLLVLLVCCAPPQAAPVCSLVVSCVVPVDDSVVSVVSVVVCVVSVQWDADPRTIHGDPSVVVSSVVD